Protein AF-A0A397VH74-F1 (afdb_monomer)

Solvent-accessible surface area (backbone atoms only — not comparable to full-atom values): 12768 Å² total; per-residue (Å²): 113,71,67,63,50,54,55,52,50,53,52,56,62,72,59,62,74,75,80,74,81,80,80,88,76,90,85,87,84,78,79,88,76,78,84,54,88,91,53,64,82,37,82,76,47,75,41,68,45,96,85,55,34,33,41,33,35,42,44,41,70,36,89,84,61,81,78,76,77,67,97,55,101,60,85,56,62,64,51,46,34,49,84,53,49,32,35,37,43,34,38,79,89,72,50,73,47,84,36,74,28,76,80,86,67,61,68,71,43,34,36,32,30,27,89,43,91,88,46,68,77,44,59,48,62,43,80,42,57,48,43,91,64,34,36,38,37,31,36,60,49,51,89,40,88,90,42,71,81,49,29,25,40,34,36,33,42,32,37,76,86,52,52,74,48,81,72,42,82,74,45,72,45,75,71,60,97,77,52,59,70,45,76,42,60,33,97,52,43,87,58,20,32,36,38,40,38,52,51,98,87,49,78,45,77,48,75,46,74,119

Organism: NCBI:txid44941

Mean predicted aligned error: 10.23 Å

Nearest PDB structures (foldseek):
  4po7-assembly1_A  TM=2.005E-01  e=7.646E-02  Homo sapiens
  5mri-assembly1_A  TM=1.911E-01  e=7.697E-01  Homo sapiens
  6u5v-assembly1_B  TM=4.204E-01  e=9.007E+00  Candida albicans

pLDDT: mean 80.94, std 14.67, range [40.28, 96.88]

Structure (mmCIF, N/CA/C/O backbone):
data_AF-A0A397VH74-F1
#
_entry.id   AF-A0A397VH74-F1
#
loop_
_atom_site.group_PDB
_atom_site.id
_atom_site.type_symbol
_atom_site.label_atom_id
_atom_site.label_alt_id
_atom_site.label_comp_id
_atom_site.label_asym_id
_atom_site.label_entity_id
_atom_site.label_seq_id
_atom_site.pdbx_PDB_ins_code
_atom_site.Cartn_x
_atom_site.Cartn_y
_atom_site.Cartn_z
_atom_site.occupancy
_atom_site.B_iso_or_equiv
_atom_site.auth_seq_id
_atom_site.auth_comp_id
_atom_site.auth_asym_id
_atom_site.auth_atom_id
_atom_site.pdbx_PDB_model_num
ATOM 1 N N . MET A 1 1 ? -51.380 30.784 -3.643 1.00 61.06 1 MET A N 1
ATOM 2 C CA . MET A 1 1 ? -50.135 31.505 -3.294 1.00 61.06 1 MET A CA 1
ATOM 3 C C . MET A 1 1 ? -49.714 31.294 -1.837 1.00 61.06 1 MET A C 1
ATOM 5 O O . MET A 1 1 ? -48.556 30.983 -1.608 1.00 61.06 1 MET A O 1
ATOM 9 N N . ILE A 1 2 ? -50.630 31.383 -0.861 1.00 63.00 2 ILE A N 1
ATOM 10 C CA . ILE A 1 2 ? -50.319 31.162 0.571 1.00 63.00 2 ILE A CA 1
ATOM 11 C C . ILE A 1 2 ? -49.952 29.698 0.873 1.00 63.00 2 ILE A C 1
ATOM 13 O O . ILE A 1 2 ? -48.960 29.439 1.543 1.00 63.00 2 ILE A O 1
ATOM 17 N N . VAL A 1 3 ? -50.694 28.735 0.313 1.00 64.38 3 VAL A N 1
ATOM 18 C CA . VAL A 1 3 ? -50.444 27.297 0.534 1.00 64.38 3 VAL A CA 1
ATOM 19 C C . VAL A 1 3 ? -49.060 26.887 0.022 1.00 64.38 3 VAL A C 1
ATOM 21 O O . VAL A 1 3 ? -48.302 26.259 0.745 1.00 64.38 3 VAL A O 1
ATOM 24 N N . THR A 1 4 ? -48.680 27.319 -1.183 1.00 64.25 4 THR A N 1
ATOM 25 C CA . THR A 1 4 ? -47.359 27.058 -1.780 1.00 64.25 4 THR A CA 1
ATOM 26 C C . THR A 1 4 ? -46.201 27.651 -0.976 1.00 64.25 4 THR A C 1
ATOM 28 O O . THR A 1 4 ? -45.157 27.016 -0.889 1.00 64.25 4 THR A O 1
ATOM 31 N N . LEU A 1 5 ? -46.379 28.820 -0.344 1.00 65.31 5 LEU A N 1
ATOM 32 C CA . LEU A 1 5 ? -45.354 29.391 0.539 1.00 65.31 5 LEU A CA 1
ATOM 33 C C . LEU A 1 5 ? -45.135 28.525 1.790 1.00 65.31 5 LEU A C 1
ATOM 35 O O . LEU A 1 5 ? -44.002 28.364 2.225 1.00 65.31 5 LEU A O 1
ATOM 39 N N . LEU A 1 6 ? -46.212 27.943 2.327 1.00 69.75 6 LEU A N 1
ATOM 40 C CA . LEU A 1 6 ? -46.198 27.123 3.542 1.00 69.75 6 LEU A CA 1
ATOM 41 C C . LEU A 1 6 ? -45.475 25.779 3.342 1.00 69.75 6 LEU A C 1
ATOM 43 O O . LEU A 1 6 ? -44.777 25.308 4.235 1.00 69.75 6 LEU A O 1
ATOM 47 N N . TRP A 1 7 ? -45.599 25.177 2.155 1.00 65.31 7 TRP A N 1
ATOM 48 C CA . TRP A 1 7 ? -44.862 23.957 1.798 1.00 65.31 7 TRP A CA 1
ATOM 49 C C . TRP A 1 7 ? -43.366 24.218 1.598 1.00 65.31 7 TRP A C 1
ATOM 51 O O . TRP A 1 7 ? -42.542 23.402 2.003 1.00 65.31 7 TRP A O 1
ATOM 61 N N . VAL A 1 8 ? -43.006 25.367 1.015 1.00 69.88 8 VAL A N 1
ATOM 62 C CA . VAL A 1 8 ? -41.602 25.753 0.812 1.00 69.88 8 VAL A CA 1
ATOM 63 C C . VAL A 1 8 ? -40.918 26.048 2.148 1.00 69.88 8 VAL A C 1
ATOM 65 O O . VAL A 1 8 ? -39.792 25.606 2.358 1.00 69.88 8 VAL A O 1
ATOM 68 N N . THR A 1 9 ? -41.591 26.722 3.085 1.00 65.75 9 THR A N 1
ATOM 69 C CA . THR A 1 9 ? -41.025 26.976 4.419 1.00 65.7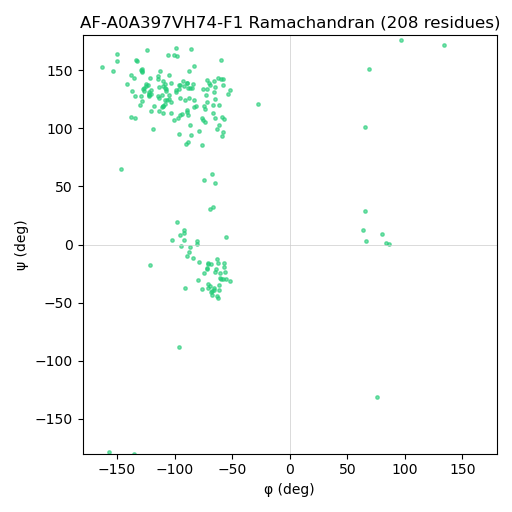5 9 THR A CA 1
ATOM 70 C C . THR A 1 9 ? -40.864 25.696 5.239 1.00 65.75 9 THR A C 1
ATOM 72 O O . THR A 1 9 ? -39.822 25.520 5.863 1.00 65.75 9 THR A O 1
ATOM 75 N N . LEU A 1 10 ? -41.822 24.762 5.190 1.00 64.12 10 LEU A N 1
ATOM 76 C CA . LEU A 1 10 ? -41.697 23.445 5.834 1.00 64.12 10 LEU A CA 1
ATOM 77 C C . LEU A 1 10 ? -40.532 22.619 5.270 1.00 64.12 10 LEU A C 1
ATOM 79 O O . LEU A 1 10 ? -39.808 21.989 6.038 1.00 64.12 10 LEU A O 1
ATOM 83 N N . LEU A 1 11 ? -40.310 22.667 3.951 1.00 65.94 11 LEU A N 1
ATOM 84 C CA . LEU A 1 11 ? -39.173 22.001 3.317 1.00 65.94 11 LEU A CA 1
ATOM 85 C C . LEU A 1 11 ? -37.839 22.590 3.811 1.00 65.94 11 LEU A C 1
ATOM 87 O O . LEU A 1 11 ? -36.936 21.840 4.174 1.00 65.94 11 LEU A O 1
ATOM 91 N N . ILE A 1 12 ? -37.734 23.921 3.896 1.00 64.00 12 ILE A N 1
ATOM 92 C CA . ILE A 1 12 ? -36.525 24.625 4.360 1.00 64.00 12 ILE A CA 1
ATOM 93 C C . ILE A 1 12 ? -36.233 24.335 5.843 1.00 64.00 12 ILE A C 1
ATOM 95 O O . ILE A 1 12 ? -35.078 24.120 6.192 1.00 64.00 12 ILE A O 1
ATOM 99 N N . ILE A 1 13 ? -37.257 24.254 6.702 1.00 61.19 13 ILE A N 1
ATOM 100 C CA . ILE A 1 13 ? -37.091 23.914 8.130 1.00 61.19 13 ILE A CA 1
ATOM 101 C C . ILE A 1 13 ? -36.706 22.432 8.303 1.00 61.19 13 ILE A C 1
ATOM 103 O O . ILE A 1 13 ? -35.907 22.090 9.169 1.00 61.19 13 ILE A O 1
ATOM 107 N N . SER A 1 14 ? -37.200 21.532 7.442 1.00 59.91 14 SER A N 1
ATOM 108 C CA . SER A 1 14 ? -36.765 20.122 7.438 1.00 59.91 14 SER A CA 1
ATOM 109 C C . SER A 1 14 ? -35.338 19.912 6.908 1.00 59.91 14 SER A C 1
ATOM 111 O O . SER A 1 14 ? -34.739 18.865 7.145 1.00 59.91 14 SER A O 1
ATOM 113 N N . LEU A 1 15 ? -34.790 20.918 6.219 1.00 57.44 15 LEU A N 1
ATOM 114 C CA . LEU A 1 15 ? -33.419 20.975 5.713 1.00 57.44 15 LEU A CA 1
ATOM 115 C C . LEU A 1 15 ? -32.449 21.632 6.705 1.00 57.44 15 LEU A C 1
ATOM 117 O O . LEU A 1 15 ? -31.307 21.893 6.327 1.00 57.44 15 LEU A O 1
ATOM 121 N N . GLU A 1 16 ? -32.857 21.890 7.955 1.00 59.12 16 GLU A N 1
ATOM 122 C CA . GLU A 1 16 ? -31.930 22.277 9.019 1.00 59.12 16 GLU A CA 1
ATOM 123 C C . GLU A 1 16 ? -30.881 21.173 9.203 1.00 59.12 16 GLU A C 1
ATOM 125 O O . GLU A 1 16 ? -31.067 20.185 9.918 1.00 59.12 16 GLU A O 1
ATOM 130 N N . VAL A 1 17 ? -29.761 21.348 8.500 1.00 61.28 17 VAL A N 1
ATOM 131 C CA . VAL A 1 17 ? -28.543 20.563 8.629 1.00 61.28 17 VAL A CA 1
ATOM 132 C C . VAL A 1 17 ? -28.112 20.701 10.079 1.00 61.28 17 VAL A C 1
ATOM 134 O O . VAL A 1 17 ? -27.508 21.700 10.470 1.00 61.28 17 VAL A O 1
ATOM 137 N N . ARG A 1 18 ? -28.472 19.712 10.902 1.00 57.53 18 ARG A N 1
ATOM 138 C CA . ARG A 1 18 ? -27.977 19.613 12.270 1.00 57.53 18 ARG A CA 1
ATOM 139 C C . ARG A 1 18 ? -26.464 19.582 12.167 1.00 57.53 18 ARG A C 1
ATOM 141 O O . ARG A 1 18 ? -25.896 18.602 11.693 1.00 57.53 18 ARG A O 1
ATOM 148 N N . GLN A 1 19 ? -25.823 20.672 12.573 1.00 52.31 19 GLN A N 1
ATOM 149 C CA . GLN A 1 19 ? -24.380 20.710 12.708 1.00 52.31 19 GLN A CA 1
ATOM 150 C C . GLN A 1 19 ? -24.023 19.698 13.795 1.00 52.31 19 GLN A C 1
ATOM 152 O O . GLN A 1 19 ? -24.195 19.949 14.987 1.00 52.31 19 GLN A O 1
ATOM 157 N N . THR A 1 20 ? -23.603 18.507 13.383 1.00 61.50 20 THR A N 1
ATOM 158 C CA . THR A 1 20 ? -23.006 17.533 14.285 1.00 61.50 20 THR A CA 1
ATOM 159 C C . THR A 1 20 ? -21.703 18.135 14.777 1.00 61.50 20 THR A C 1
ATOM 161 O O . THR A 1 20 ? -20.749 18.279 14.013 1.00 61.50 20 THR A O 1
ATOM 164 N N . VAL A 1 21 ? -21.680 18.527 16.050 1.00 62.62 21 VAL A N 1
ATOM 165 C CA . VAL A 1 21 ? -20.446 18.892 16.741 1.00 62.62 21 VAL A CA 1
ATOM 166 C C . VAL A 1 21 ? -19.537 17.669 16.687 1.00 62.62 21 VAL A C 1
ATOM 168 O O . VAL A 1 21 ? -19.828 16.637 17.290 1.00 62.62 21 VAL A O 1
ATOM 171 N N . SER A 1 22 ? -18.471 17.761 15.896 1.00 65.62 22 SER A N 1
ATOM 172 C CA . SER A 1 22 ? -17.454 16.719 15.832 1.00 65.62 22 SER A CA 1
ATOM 173 C C . SER A 1 22 ? -16.635 16.788 17.115 1.00 65.62 22 SER A C 1
ATOM 175 O O . SER A 1 22 ? -15.818 17.693 17.281 1.00 65.62 22 SER A O 1
ATOM 177 N N . ASN A 1 23 ? -16.843 15.840 18.026 1.00 70.81 23 ASN A N 1
ATOM 178 C CA . ASN A 1 23 ? -15.956 15.676 19.170 1.00 70.81 23 ASN A CA 1
ATOM 179 C C . ASN A 1 23 ? -14.657 15.026 18.690 1.00 70.81 23 ASN A C 1
ATOM 181 O O . ASN A 1 23 ? -14.667 13.915 18.166 1.00 70.81 23 ASN A O 1
ATOM 185 N N . ILE A 1 24 ? -13.538 15.726 18.866 1.00 77.31 24 ILE A N 1
ATOM 186 C CA . ILE A 1 24 ? -12.212 15.157 18.629 1.00 77.31 24 ILE A CA 1
ATOM 187 C C . ILE A 1 24 ? -11.921 14.196 19.783 1.00 77.31 24 ILE A C 1
ATOM 189 O O . ILE A 1 24 ? -11.840 14.614 20.937 1.00 77.31 24 ILE A O 1
ATOM 193 N N . SER A 1 25 ? -11.771 12.910 19.477 1.00 80.06 25 SER A N 1
ATOM 194 C CA . SER A 1 25 ? -11.322 11.895 20.430 1.00 80.06 25 SER A CA 1
ATOM 195 C C . SER A 1 25 ? -9.902 11.457 20.103 1.00 80.06 25 SER A C 1
ATOM 197 O O . SER A 1 25 ? -9.582 11.208 18.941 1.00 80.06 25 SER A O 1
ATOM 199 N N . ASN A 1 26 ? -9.071 11.296 21.130 1.00 84.69 26 ASN A N 1
ATOM 200 C CA . ASN A 1 26 ? -7.751 10.697 20.969 1.00 84.69 26 ASN A CA 1
ATOM 201 C C . ASN A 1 26 ? -7.868 9.171 21.013 1.00 84.69 26 ASN A C 1
ATOM 203 O O . ASN A 1 26 ? -8.578 8.623 21.857 1.00 84.69 26 ASN A O 1
ATOM 207 N N . PHE A 1 27 ? -7.142 8.497 20.126 1.00 85.94 27 PHE A N 1
ATOM 208 C CA . PHE A 1 27 ? -7.041 7.044 20.077 1.00 85.94 27 PHE A CA 1
ATOM 209 C C . PHE A 1 27 ? -5.578 6.628 20.253 1.00 85.94 27 PHE A C 1
ATOM 211 O O . PHE A 1 27 ? -4.697 7.182 19.596 1.00 85.94 27 PHE A O 1
ATOM 218 N N . THR A 1 28 ? -5.333 5.646 21.121 1.00 90.50 28 THR A N 1
ATOM 219 C CA . THR A 1 28 ? -3.996 5.097 21.379 1.00 90.50 28 THR A CA 1
ATOM 220 C C . THR A 1 28 ? -4.040 3.587 21.225 1.00 90.50 28 THR A C 1
ATOM 222 O O . THR A 1 28 ? -4.921 2.930 21.777 1.00 90.50 28 THR A O 1
ATOM 225 N N . TYR A 1 29 ? -3.059 3.035 20.516 1.00 90.88 29 TYR A N 1
ATOM 226 C CA . TYR A 1 29 ? -2.903 1.601 20.315 1.00 90.88 29 TYR A CA 1
ATOM 227 C C . TYR A 1 29 ? -1.447 1.189 20.516 1.00 90.88 29 TYR A C 1
ATOM 229 O O . TYR A 1 29 ? -0.533 1.928 20.151 1.00 90.88 29 TYR A O 1
ATOM 237 N N . VAL A 1 30 ? -1.246 0.011 21.104 1.00 91.19 30 VAL A N 1
ATOM 238 C CA . VAL A 1 30 ? 0.072 -0.602 21.280 1.00 91.19 30 VAL A CA 1
ATOM 239 C C . VAL A 1 30 ? 0.143 -1.812 20.360 1.00 91.19 30 VAL A C 1
ATOM 241 O O . VAL A 1 30 ? -0.655 -2.737 20.503 1.00 91.19 30 VAL A O 1
ATOM 244 N N . GLU A 1 31 ? 1.098 -1.783 19.433 1.00 90.25 31 GLU A N 1
ATOM 245 C CA . GLU A 1 31 ? 1.415 -2.891 18.527 1.00 90.25 31 GLU A CA 1
ATOM 246 C C . GLU A 1 31 ? 1.637 -4.198 19.301 1.00 90.25 31 GLU A C 1
ATOM 248 O O . GLU A 1 31 ? 2.374 -4.236 20.292 1.00 90.25 31 GLU A O 1
ATOM 253 N N . LYS A 1 32 ? 1.011 -5.282 18.839 1.00 88.69 32 LYS A N 1
ATOM 254 C CA . LYS A 1 32 ? 1.155 -6.623 19.420 1.00 88.69 32 LYS A CA 1
ATOM 255 C C . LYS A 1 32 ? 2.481 -7.249 19.013 1.00 88.69 32 LYS A C 1
ATOM 257 O O . LYS A 1 32 ? 3.106 -7.941 19.819 1.00 88.69 32 LYS A O 1
ATOM 262 N N . VAL A 1 33 ? 2.902 -7.023 17.769 1.00 83.75 33 VAL A N 1
ATOM 263 C CA . VAL A 1 33 ? 4.124 -7.597 17.200 1.00 83.75 33 VAL A CA 1
ATOM 264 C C . VAL A 1 33 ? 5.285 -6.612 17.318 1.00 83.75 33 VAL A C 1
ATOM 266 O O . VAL A 1 33 ? 5.167 -5.433 16.996 1.00 83.75 33 VAL A O 1
ATOM 269 N N . LYS A 1 34 ? 6.443 -7.113 17.763 1.00 81.50 34 LYS A N 1
ATOM 270 C CA . LYS A 1 34 ? 7.709 -6.369 17.748 1.00 81.50 34 LYS A CA 1
ATOM 271 C C . LYS A 1 34 ? 8.535 -6.782 16.536 1.00 81.50 34 LYS A C 1
ATOM 273 O O . LYS A 1 34 ? 8.741 -7.970 16.310 1.00 81.50 34 LYS A O 1
ATOM 278 N N . TYR A 1 35 ? 9.069 -5.798 15.820 1.00 81.06 35 TYR A N 1
ATOM 279 C CA . TYR A 1 35 ? 9.798 -5.987 14.559 1.00 81.06 35 TYR A CA 1
ATOM 280 C C . TYR A 1 35 ? 11.324 -6.002 14.711 1.00 81.06 35 TYR A C 1
ATOM 282 O O . TYR A 1 35 ? 12.051 -5.817 13.737 1.00 81.06 35 TYR A O 1
ATOM 290 N N . GLY A 1 36 ? 11.802 -6.240 15.934 1.00 78.25 36 GLY A N 1
ATOM 291 C CA . GLY A 1 36 ? 13.209 -6.233 16.325 1.00 78.25 36 GLY A CA 1
ATOM 292 C C . GLY A 1 36 ? 13.427 -5.449 17.618 1.00 78.25 36 GLY A C 1
ATOM 293 O O . GLY A 1 36 ? 12.517 -4.793 18.131 1.00 78.25 36 GLY A O 1
ATOM 294 N N . GLU A 1 37 ? 14.638 -5.520 18.162 1.00 75.56 37 GLU A N 1
ATOM 295 C CA . GLU A 1 37 ? 15.030 -4.666 19.284 1.00 75.56 37 GLU A CA 1
ATOM 296 C C . GLU A 1 37 ? 15.241 -3.231 18.782 1.00 75.56 37 GLU A C 1
ATOM 298 O O . GLU A 1 37 ? 15.956 -3.007 17.809 1.00 75.56 37 GLU A O 1
ATOM 303 N N . ASN A 1 38 ? 14.608 -2.254 19.438 1.00 78.75 38 ASN A N 1
ATOM 304 C CA . ASN A 1 38 ? 14.704 -0.816 19.132 1.00 78.75 38 ASN A CA 1
ATOM 305 C C . ASN A 1 38 ? 14.175 -0.362 17.755 1.00 78.75 38 ASN A C 1
ATOM 307 O O . ASN A 1 38 ? 14.394 0.788 17.378 1.00 78.75 38 ASN A O 1
ATOM 311 N N . ILE A 1 39 ? 13.443 -1.207 17.025 1.00 83.06 39 ILE A N 1
ATOM 312 C CA . ILE A 1 39 ? 12.752 -0.800 15.793 1.00 83.06 39 ILE A CA 1
ATOM 313 C C . ILE A 1 39 ? 11.363 -0.281 16.165 1.00 83.06 39 ILE A C 1
ATOM 315 O O . ILE A 1 39 ? 10.506 -1.039 16.622 1.00 83.06 39 ILE A O 1
ATOM 319 N N . LEU A 1 40 ? 11.156 1.027 15.999 1.00 85.38 40 LEU A N 1
ATOM 320 C CA . LEU A 1 40 ? 9.884 1.681 16.295 1.00 85.38 40 LEU A CA 1
ATOM 321 C C . LEU A 1 40 ? 8.961 1.674 15.066 1.00 85.38 40 LEU A C 1
ATOM 323 O O . LEU A 1 40 ? 9.429 1.936 13.955 1.00 85.38 40 LEU A O 1
ATOM 327 N N . PRO A 1 41 ? 7.655 1.419 15.252 1.00 90.56 41 PRO A N 1
ATOM 328 C CA . PRO A 1 41 ? 6.672 1.547 14.186 1.00 90.56 41 PRO A CA 1
ATOM 329 C C . PRO A 1 41 ? 6.476 3.021 13.817 1.00 90.56 41 PRO A C 1
ATOM 331 O O . PRO A 1 41 ? 6.344 3.883 14.691 1.00 90.56 41 PRO A O 1
ATOM 334 N N . HIS A 1 42 ? 6.398 3.314 12.521 1.00 91.38 42 HIS A N 1
ATOM 335 C CA . HIS A 1 42 ? 6.044 4.640 12.020 1.00 91.38 42 HIS A CA 1
ATOM 336 C C . HIS A 1 42 ? 4.813 4.567 11.117 1.00 91.38 42 HIS A C 1
ATOM 338 O O . HIS A 1 42 ? 4.776 3.784 10.171 1.00 91.38 42 HIS A O 1
ATOM 344 N N . VAL A 1 43 ? 3.804 5.400 11.378 1.00 93.69 43 VAL A N 1
ATOM 345 C CA . VAL A 1 43 ? 2.647 5.530 10.482 1.00 93.69 43 VAL A CA 1
ATOM 346 C C . VAL A 1 43 ? 3.074 6.344 9.268 1.00 93.69 43 VAL A C 1
ATOM 348 O O . VAL A 1 43 ? 3.272 7.549 9.365 1.00 93.69 43 VAL A O 1
ATOM 351 N N . TRP A 1 44 ? 3.222 5.680 8.125 1.00 93.50 44 TRP A N 1
ATOM 352 C CA . TRP A 1 44 ? 3.725 6.304 6.902 1.00 93.50 44 TRP A CA 1
ATOM 353 C C . TRP A 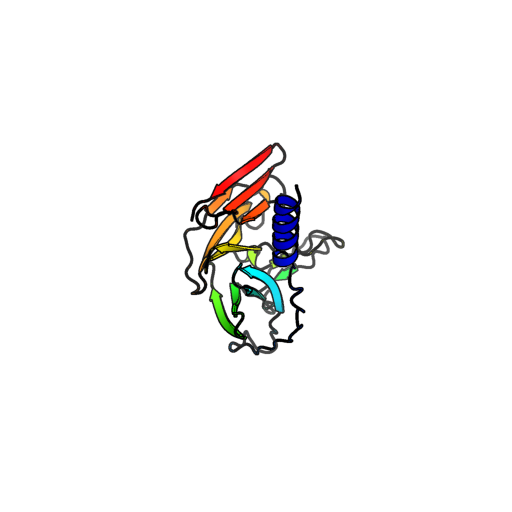1 44 ? 2.617 6.875 6.016 1.00 93.50 44 TRP A C 1
ATOM 355 O O . TRP A 1 44 ? 2.785 7.909 5.376 1.00 93.50 44 TRP A O 1
ATOM 365 N N . ASN A 1 45 ? 1.477 6.187 5.947 1.00 92.56 45 ASN A N 1
ATOM 366 C CA . ASN A 1 45 ? 0.340 6.603 5.131 1.00 92.56 45 ASN A CA 1
ATOM 367 C C . ASN A 1 45 ? -0.975 6.125 5.760 1.00 92.56 45 ASN A C 1
ATOM 369 O O . ASN A 1 45 ? -0.986 5.152 6.515 1.00 92.56 45 ASN A O 1
ATOM 373 N N . SER A 1 46 ? -2.082 6.773 5.413 1.00 95.12 46 SER A N 1
ATOM 374 C CA . SER A 1 46 ? -3.430 6.380 5.800 1.00 95.12 46 SER A CA 1
ATOM 375 C C . SER A 1 46 ? -4.406 6.516 4.633 1.00 95.12 46 SER A C 1
ATOM 377 O O . SER A 1 46 ? -4.298 7.405 3.790 1.00 95.12 46 SER A O 1
ATOM 379 N N . ILE A 1 47 ? -5.382 5.615 4.588 1.00 95.00 47 ILE A N 1
ATOM 380 C CA . ILE A 1 47 ? -6.549 5.696 3.706 1.00 95.00 47 ILE A CA 1
ATOM 381 C C . ILE A 1 47 ? -7.813 5.509 4.542 1.00 95.00 47 ILE A C 1
ATOM 383 O O . ILE A 1 47 ? -7.792 4.817 5.559 1.00 95.00 47 ILE A O 1
ATOM 387 N N . VAL A 1 48 ? -8.913 6.124 4.114 1.00 93.62 48 VAL A N 1
ATOM 388 C CA . VAL A 1 48 ? -10.193 6.097 4.833 1.00 93.62 48 VAL A CA 1
ATOM 389 C C . VAL A 1 48 ? -11.277 5.549 3.912 1.00 93.62 48 VAL A C 1
ATOM 391 O O . VAL A 1 48 ? -11.310 5.877 2.724 1.00 93.62 48 VAL A O 1
ATOM 394 N N . TYR A 1 49 ? -12.129 4.685 4.456 1.00 92.38 49 TYR A N 1
ATOM 395 C CA . TYR A 1 49 ? -13.289 4.100 3.790 1.00 92.38 49 TYR A CA 1
ATOM 396 C C . TYR A 1 49 ? -14.571 4.853 4.162 1.00 92.38 49 TYR A C 1
ATOM 398 O O . TYR A 1 49 ? -14.622 5.575 5.155 1.00 92.38 49 TYR A O 1
ATOM 406 N N . ASP A 1 50 ? -15.623 4.663 3.363 1.00 89.44 50 ASP A N 1
ATOM 407 C CA . ASP A 1 50 ? -16.898 5.381 3.514 1.00 89.44 50 ASP A CA 1
ATOM 408 C C . ASP A 1 50 ? -17.629 5.049 4.829 1.00 89.44 50 ASP A C 1
ATOM 410 O O . ASP A 1 50 ? -18.414 5.855 5.320 1.00 89.44 50 ASP A O 1
ATOM 414 N N . ASP A 1 51 ? -17.356 3.883 5.419 1.00 91.31 51 ASP A N 1
ATOM 415 C CA . ASP A 1 51 ? -17.872 3.464 6.729 1.00 91.31 51 ASP A CA 1
ATOM 416 C C . ASP A 1 51 ? -17.089 4.068 7.911 1.00 91.31 51 ASP A C 1
ATOM 418 O O . ASP A 1 51 ? -17.407 3.799 9.068 1.00 91.31 51 ASP A O 1
ATOM 422 N N . GLY A 1 52 ? -16.064 4.881 7.634 1.00 91.50 52 GLY A N 1
ATOM 423 C CA . GLY A 1 52 ? -15.172 5.465 8.630 1.00 91.50 52 GLY A CA 1
ATOM 424 C C . GLY A 1 52 ? -14.024 4.549 9.055 1.00 91.50 52 GLY A C 1
ATOM 425 O O . GLY A 1 52 ? -13.226 4.955 9.899 1.00 91.50 52 GLY A O 1
ATOM 426 N N . THR A 1 53 ? -13.902 3.344 8.486 1.00 94.75 53 THR A N 1
ATOM 427 C CA . THR A 1 53 ? -12.747 2.475 8.731 1.00 94.75 53 THR A CA 1
ATOM 428 C C . THR A 1 53 ? -11.488 3.122 8.153 1.00 94.75 53 THR A C 1
ATOM 430 O O . THR A 1 53 ? -11.458 3.561 7.000 1.00 94.75 53 THR A O 1
ATOM 433 N N . ILE A 1 54 ? -10.424 3.180 8.951 1.00 95.25 54 ILE A N 1
ATOM 434 C CA . ILE A 1 54 ? -9.127 3.737 8.561 1.00 95.25 54 ILE A CA 1
ATOM 435 C C . ILE A 1 54 ? -8.145 2.586 8.386 1.00 95.25 54 ILE A C 1
ATOM 437 O O . ILE A 1 54 ? -8.017 1.739 9.263 1.00 95.25 54 ILE A O 1
ATOM 441 N N . VAL A 1 55 ? -7.406 2.573 7.281 1.00 96.44 55 VAL A N 1
ATOM 442 C CA . VAL A 1 55 ? -6.274 1.661 7.103 1.00 96.44 55 VAL A CA 1
ATOM 443 C C . VAL A 1 55 ? -4.988 2.468 7.125 1.00 96.44 55 VAL A C 1
ATOM 445 O O . VAL A 1 55 ? -4.769 3.334 6.277 1.00 96.44 55 VAL A O 1
ATOM 448 N N . LEU A 1 56 ? -4.137 2.180 8.103 1.00 96.88 56 LEU A N 1
ATOM 449 C CA . LEU A 1 56 ? -2.804 2.755 8.225 1.00 96.88 56 LEU A CA 1
ATOM 450 C C . LEU A 1 56 ? -1.784 1.813 7.595 1.00 96.88 56 LEU A C 1
ATOM 452 O O . LEU A 1 56 ? -1.826 0.610 7.840 1.00 96.88 56 LEU A O 1
ATOM 456 N N . ARG A 1 57 ? -0.832 2.364 6.842 1.00 96.31 57 ARG A N 1
ATOM 457 C CA . ARG A 1 57 ? 0.429 1.690 6.532 1.00 96.31 57 ARG A CA 1
ATOM 458 C C . ARG A 1 57 ? 1.427 2.044 7.622 1.00 96.31 57 ARG A C 1
ATOM 460 O O . ARG A 1 57 ? 1.851 3.197 7.717 1.00 96.31 57 ARG A O 1
ATOM 467 N N . VAL A 1 58 ? 1.818 1.047 8.397 1.00 95.19 58 VAL A N 1
ATOM 468 C CA . VAL A 1 58 ? 2.923 1.147 9.346 1.00 95.19 58 VAL A CA 1
ATOM 469 C C . VAL A 1 58 ? 4.194 0.669 8.649 1.00 95.19 58 VAL A C 1
ATOM 471 O O . VAL A 1 58 ? 4.165 -0.244 7.824 1.00 95.19 58 VAL A O 1
ATOM 474 N N . VAL A 1 59 ? 5.313 1.332 8.908 1.00 93.31 59 VAL A N 1
ATOM 475 C CA . VAL A 1 59 ? 6.613 0.977 8.341 1.00 93.31 59 VAL A CA 1
ATOM 476 C C . VAL A 1 59 ? 7.649 0.843 9.442 1.00 93.31 59 VAL A C 1
ATOM 478 O O . VAL A 1 59 ? 7.567 1.500 10.480 1.00 93.31 59 VAL A O 1
ATOM 481 N N . HIS A 1 60 ? 8.628 -0.011 9.174 1.00 91.44 60 HIS A N 1
ATOM 482 C CA . HIS A 1 60 ? 9.741 -0.315 10.057 1.00 91.44 60 HIS A CA 1
ATOM 483 C C . HIS A 1 60 ? 11.024 -0.150 9.251 1.00 91.44 60 HIS A C 1
ATOM 485 O O . HIS A 1 60 ? 11.160 -0.761 8.188 1.00 91.44 60 HIS A O 1
ATOM 491 N N . GLU A 1 61 ? 11.937 0.694 9.723 1.00 87.50 61 GLU A N 1
ATOM 492 C CA . GLU A 1 61 ? 13.227 0.902 9.066 1.00 87.50 61 GLU A CA 1
ATOM 493 C C . GLU A 1 61 ? 14.067 -0.382 9.115 1.00 87.50 61 GLU A C 1
ATOM 495 O O . GLU A 1 61 ? 14.140 -1.059 10.144 1.00 87.50 61 GLU A O 1
ATOM 500 N N . ASP A 1 62 ? 14.697 -0.733 7.995 1.00 82.31 62 ASP A N 1
ATOM 501 C CA . ASP A 1 62 ? 15.605 -1.874 7.924 1.00 82.31 62 ASP A CA 1
ATOM 502 C C . ASP A 1 62 ? 17.029 -1.436 8.291 1.00 82.31 62 ASP A C 1
ATOM 504 O O . ASP A 1 62 ? 17.852 -1.104 7.433 1.00 82.31 62 ASP A O 1
ATOM 508 N N . LEU A 1 63 ? 17.322 -1.483 9.594 1.00 72.31 63 LEU A N 1
ATOM 509 C CA . LEU A 1 63 ? 18.623 -1.135 10.177 1.00 72.31 63 LEU A CA 1
ATOM 510 C C . LEU A 1 63 ? 19.783 -2.034 9.700 1.00 72.31 63 LEU A C 1
ATOM 512 O O . LEU A 1 63 ? 20.947 -1.683 9.887 1.00 72.31 63 LEU A O 1
ATOM 516 N N . GLY A 1 64 ? 19.494 -3.194 9.097 1.00 63.09 64 GLY A N 1
ATOM 517 C CA . GLY A 1 64 ? 20.505 -4.116 8.569 1.00 63.09 64 GLY A CA 1
ATOM 518 C C . GLY A 1 64 ? 20.894 -3.836 7.116 1.00 63.09 64 GLY A C 1
ATOM 519 O O . GLY A 1 64 ? 21.858 -4.413 6.601 1.00 63.09 64 GLY A O 1
ATOM 520 N N . SER A 1 65 ? 20.163 -2.959 6.428 1.00 53.12 65 SER A N 1
ATOM 521 C CA . SER A 1 65 ? 20.292 -2.794 4.988 1.00 53.12 65 SER A CA 1
ATOM 522 C C . SER A 1 65 ? 21.226 -1.644 4.597 1.00 53.12 65 SER A C 1
ATOM 524 O O . SER A 1 65 ? 20.830 -0.510 4.364 1.00 53.12 65 SER A O 1
ATOM 526 N N . ASN A 1 66 ? 22.494 -1.978 4.338 1.00 48.72 66 ASN A N 1
ATOM 527 C CA . ASN A 1 66 ? 23.370 -1.193 3.450 1.00 48.72 66 ASN A CA 1
ATOM 528 C C . ASN A 1 66 ? 22.878 -1.235 1.975 1.00 48.72 66 ASN A C 1
ATOM 530 O O . ASN A 1 66 ? 23.693 -1.280 1.054 1.00 48.72 66 ASN A O 1
ATOM 534 N N . LYS A 1 67 ? 21.565 -1.327 1.711 1.00 51.22 67 LYS A N 1
ATOM 535 C CA . LYS A 1 67 ? 21.055 -1.841 0.428 1.00 51.22 67 LYS A CA 1
ATOM 536 C C . LYS A 1 67 ? 21.096 -0.864 -0.737 1.00 51.22 67 LYS A C 1
ATOM 538 O O . LYS A 1 67 ? 21.030 -1.334 -1.862 1.00 51.22 67 LYS A O 1
ATOM 543 N N . LEU A 1 68 ? 21.284 0.435 -0.524 1.00 51.00 68 LEU A N 1
ATOM 544 C CA . LEU A 1 68 ? 21.476 1.392 -1.619 1.00 51.00 68 LEU A CA 1
ATOM 545 C C . LEU A 1 68 ? 22.431 2.517 -1.195 1.00 51.00 68 LEU A C 1
ATOM 547 O O . LEU A 1 68 ? 22.053 3.682 -1.125 1.00 51.00 68 LEU A O 1
ATOM 551 N N . LYS A 1 69 ? 23.701 2.190 -0.928 1.00 42.81 69 LYS A N 1
ATOM 552 C CA . LYS A 1 69 ? 24.766 3.188 -1.111 1.00 42.81 69 LYS A CA 1
ATOM 553 C C . LYS A 1 69 ? 25.024 3.279 -2.613 1.00 42.81 69 LYS A C 1
ATOM 555 O O . LYS A 1 69 ? 25.860 2.553 -3.141 1.00 42.81 69 LYS A O 1
ATOM 560 N N . SER A 1 70 ? 24.254 4.099 -3.326 1.00 42.59 70 SER A N 1
ATOM 561 C CA . SER A 1 70 ? 24.611 4.444 -4.701 1.00 42.59 70 SER A CA 1
ATOM 562 C C . SER A 1 70 ? 25.958 5.162 -4.664 1.00 42.59 70 SER A C 1
ATOM 564 O O . SER A 1 70 ? 26.085 6.204 -4.024 1.00 42.59 70 SER A O 1
ATOM 566 N N . ASN A 1 71 ? 26.960 4.608 -5.346 1.00 40.28 71 ASN A N 1
ATOM 567 C CA . ASN A 1 71 ? 28.287 5.203 -5.543 1.00 40.28 71 ASN A CA 1
ATOM 568 C C . ASN A 1 71 ? 28.254 6.434 -6.473 1.00 40.28 71 ASN A C 1
ATOM 570 O O . ASN A 1 71 ? 29.217 6.700 -7.186 1.00 40.28 71 ASN A O 1
ATOM 574 N N . GLU A 1 72 ? 27.156 7.184 -6.491 1.00 43.00 72 GLU A N 1
ATOM 575 C CA . GLU A 1 72 ? 26.997 8.354 -7.340 1.00 43.00 72 GLU A CA 1
ATOM 576 C C . GLU A 1 72 ? 26.634 9.575 -6.510 1.00 43.00 72 GLU A C 1
ATOM 578 O O . GLU A 1 72 ? 25.848 9.532 -5.565 1.00 43.00 72 GLU A O 1
ATOM 583 N N . THR A 1 73 ? 27.285 10.659 -6.898 1.00 40.28 73 THR A N 1
ATOM 584 C CA . THR A 1 73 ? 27.391 11.992 -6.319 1.00 40.28 73 THR A CA 1
ATOM 585 C C . THR A 1 73 ? 26.059 12.750 -6.312 1.00 40.28 73 THR A C 1
ATOM 587 O O . THR A 1 73 ? 25.968 13.866 -6.814 1.00 40.28 73 THR A O 1
ATOM 590 N N . ILE A 1 74 ? 25.002 12.157 -5.763 1.00 44.41 74 ILE A N 1
ATOM 591 C CA . ILE A 1 74 ? 23.720 12.816 -5.518 1.00 44.41 74 ILE A CA 1
ATOM 592 C C . ILE A 1 74 ? 23.353 12.536 -4.065 1.00 44.41 74 ILE A C 1
ATOM 594 O O . ILE A 1 74 ? 23.388 11.397 -3.605 1.00 44.41 74 ILE A O 1
ATOM 598 N N . SER A 1 75 ? 23.048 13.591 -3.316 1.00 48.44 75 SER A N 1
ATOM 599 C CA . SER A 1 75 ? 22.637 13.565 -1.911 1.00 48.44 75 SER A CA 1
ATOM 600 C C . SER A 1 75 ? 21.255 12.912 -1.731 1.00 48.44 75 SER A C 1
ATOM 602 O O . SER A 1 75 ? 20.304 13.560 -1.293 1.00 48.44 75 SER A O 1
ATOM 604 N N . ASN A 1 76 ? 21.117 11.644 -2.110 1.00 57.31 76 ASN A N 1
ATOM 605 C CA . ASN A 1 76 ? 19.864 10.905 -2.073 1.00 57.31 76 ASN A CA 1
ATOM 606 C C . ASN A 1 76 ? 19.682 10.308 -0.681 1.00 57.31 76 ASN A C 1
ATOM 608 O O . ASN A 1 76 ? 20.172 9.218 -0.386 1.00 57.31 76 ASN A O 1
ATOM 612 N N . THR A 1 77 ? 18.971 11.022 0.195 1.00 72.50 77 THR A N 1
ATOM 613 C CA . THR A 1 77 ? 18.453 10.425 1.430 1.00 72.50 77 THR A CA 1
ATOM 614 C C . THR A 1 77 ? 17.490 9.309 1.035 1.00 72.50 77 THR A C 1
ATOM 616 O O . THR A 1 77 ? 16.373 9.577 0.589 1.00 72.50 77 THR A O 1
ATOM 619 N N . THR A 1 78 ? 17.956 8.068 1.150 1.00 79.00 78 THR A N 1
ATOM 620 C CA . THR A 1 78 ? 17.170 6.860 0.900 1.00 79.00 78 THR A CA 1
ATOM 621 C C . THR A 1 78 ? 17.000 6.128 2.219 1.00 79.00 78 THR A C 1
ATOM 623 O O . THR A 1 78 ? 17.985 5.851 2.897 1.00 79.00 78 THR A O 1
ATOM 626 N N . ILE A 1 79 ? 15.754 5.837 2.575 1.00 85.06 79 ILE A N 1
ATOM 627 C CA . ILE A 1 79 ? 15.376 5.074 3.762 1.00 85.06 79 ILE A CA 1
ATOM 628 C C . ILE A 1 79 ? 14.771 3.771 3.258 1.00 85.06 79 ILE A C 1
ATOM 630 O O . ILE A 1 79 ? 13.735 3.787 2.593 1.00 85.06 79 ILE A O 1
ATOM 634 N N . CYS A 1 80 ? 15.427 2.651 3.541 1.00 88.19 80 CYS A N 1
ATOM 635 C CA . CYS A 1 80 ? 14.896 1.337 3.207 1.00 88.19 80 CYS A CA 1
ATOM 636 C C . CYS A 1 80 ? 14.178 0.738 4.414 1.00 88.19 80 CYS A C 1
ATOM 638 O O . CYS A 1 80 ? 14.617 0.847 5.558 1.00 88.19 80 CYS A O 1
ATOM 640 N N . LEU A 1 81 ? 13.032 0.137 4.134 1.00 90.81 81 LEU A N 1
ATOM 641 C CA . LEU A 1 81 ? 12.128 -0.457 5.099 1.00 90.81 81 LEU A CA 1
ATOM 642 C C . LEU A 1 81 ? 12.232 -1.979 5.033 1.00 90.81 81 LEU A C 1
ATOM 644 O O . LEU A 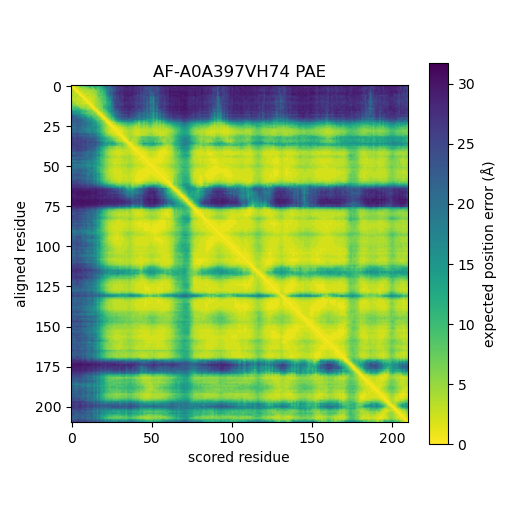1 81 ? 12.685 -2.544 4.037 1.00 90.81 81 LEU A O 1
ATOM 648 N N . GLN A 1 82 ? 11.738 -2.651 6.067 1.00 90.62 82 GLN A N 1
ATOM 649 C CA . GLN A 1 82 ? 11.530 -4.094 6.015 1.00 90.62 82 GLN A CA 1
ATOM 650 C C . GLN A 1 82 ? 10.590 -4.465 4.852 1.00 90.62 82 GLN A C 1
ATOM 652 O O . GLN A 1 82 ? 9.608 -3.767 4.583 1.00 90.62 82 GLN A O 1
ATOM 657 N N . ASN A 1 83 ? 10.870 -5.590 4.183 1.00 89.88 83 ASN A N 1
ATOM 658 C CA . ASN A 1 83 ? 10.124 -6.084 3.016 1.00 89.88 83 ASN A CA 1
ATOM 659 C C . ASN A 1 83 ? 8.756 -6.694 3.397 1.00 89.88 83 ASN A C 1
ATOM 661 O O . ASN A 1 83 ? 8.473 -7.850 3.098 1.00 89.88 83 ASN A O 1
ATOM 665 N N . SER A 1 84 ? 7.911 -5.938 4.090 1.00 89.75 84 SER A N 1
ATOM 666 C CA . SER A 1 84 ? 6.558 -6.340 4.478 1.00 89.75 84 SER A CA 1
ATOM 667 C C . SER A 1 84 ? 5.615 -5.148 4.364 1.00 89.75 84 SER A C 1
ATOM 669 O O . SER A 1 84 ? 5.969 -4.022 4.721 1.00 89.75 84 SER A O 1
ATOM 671 N N . LEU A 1 85 ? 4.408 -5.371 3.840 1.00 94.25 85 LEU A N 1
ATOM 672 C CA . LEU A 1 85 ? 3.335 -4.388 3.915 1.00 94.25 85 LEU A CA 1
ATOM 673 C C . LEU A 1 85 ? 2.591 -4.582 5.238 1.00 94.25 85 LEU A C 1
ATOM 675 O O . LEU A 1 85 ? 1.779 -5.494 5.364 1.00 94.25 85 LEU A O 1
ATOM 679 N N . SER A 1 86 ? 2.862 -3.708 6.203 1.00 95.19 86 SER A N 1
ATOM 680 C CA . SER A 1 86 ? 2.233 -3.737 7.522 1.00 95.19 86 SER A CA 1
ATOM 681 C C . SER A 1 86 ? 1.027 -2.796 7.555 1.00 95.19 86 SER A C 1
ATOM 683 O O . SER A 1 86 ? 1.169 -1.576 7.430 1.00 95.19 86 SER A O 1
ATOM 685 N N . LEU A 1 87 ? -0.176 -3.362 7.654 1.00 96.06 87 LEU A N 1
ATOM 686 C CA . LEU A 1 87 ? -1.446 -2.640 7.663 1.00 96.06 87 LEU A CA 1
ATOM 687 C C . LEU A 1 87 ? -2.097 -2.695 9.043 1.00 96.06 87 LEU A C 1
ATOM 689 O O . LEU A 1 87 ? -2.097 -3.735 9.704 1.00 96.06 87 LEU A O 1
ATOM 693 N N . ARG A 1 88 ? -2.697 -1.585 9.469 1.00 96.12 88 ARG A N 1
ATOM 694 C CA . ARG A 1 88 ? -3.544 -1.517 10.665 1.00 96.12 88 ARG A CA 1
ATOM 695 C C . ARG A 1 88 ? -4.925 -1.054 10.253 1.00 96.12 88 ARG A C 1
ATOM 697 O O . ARG A 1 88 ? -5.070 0.063 9.765 1.00 96.12 88 ARG A O 1
ATOM 704 N N . ILE A 1 89 ? -5.914 -1.922 10.419 1.00 96.25 89 ILE A N 1
ATOM 705 C CA . ILE A 1 89 ? -7.312 -1.647 10.087 1.00 96.25 89 ILE A CA 1
ATOM 706 C C . ILE A 1 89 ? -8.005 -1.212 11.375 1.00 96.25 89 ILE A C 1
ATOM 708 O O . ILE A 1 89 ? -8.180 -2.017 12.290 1.00 96.25 89 ILE A O 1
ATOM 712 N N . LEU A 1 90 ? -8.338 0.072 11.455 1.00 95.88 90 LEU A N 1
ATOM 713 C CA . LEU A 1 90 ? -8.955 0.730 12.599 1.00 95.88 90 LEU A CA 1
ATOM 714 C C . LEU A 1 90 ? -10.435 0.944 12.296 1.00 95.88 90 LEU A C 1
ATOM 716 O O . LEU A 1 90 ? -10.791 1.743 11.429 1.00 95.88 90 LEU A O 1
ATOM 720 N N . TYR A 1 91 ? -11.293 0.253 13.033 1.00 94.81 91 TYR A N 1
ATOM 721 C CA . TYR A 1 91 ? -12.738 0.404 12.918 1.00 94.81 91 TYR A CA 1
ATOM 722 C C . TYR A 1 91 ? -13.234 1.596 13.748 1.00 94.81 91 TYR A C 1
ATOM 724 O O . TYR A 1 91 ? -12.655 1.891 14.799 1.00 94.81 91 TYR A O 1
ATOM 732 N N . PRO A 1 92 ? -14.367 2.226 13.378 1.00 92.38 92 PRO A N 1
ATOM 733 C CA . PRO A 1 92 ? -14.962 3.320 14.154 1.00 92.38 92 PRO A CA 1
ATOM 734 C C . PRO A 1 92 ? -15.281 2.969 15.615 1.00 92.38 92 PRO A C 1
ATOM 736 O O . PRO A 1 92 ? -15.355 3.849 16.467 1.00 92.38 92 PRO A O 1
ATOM 739 N N . ASN A 1 93 ? -15.461 1.681 15.923 1.00 92.62 93 ASN A N 1
ATOM 740 C CA . ASN A 1 93 ? -15.693 1.196 17.285 1.00 92.62 93 ASN A CA 1
ATOM 741 C C . ASN A 1 93 ? -14.403 1.057 18.128 1.00 92.62 93 ASN A C 1
ATOM 743 O O . ASN A 1 93 ? -14.472 0.577 19.257 1.00 92.62 93 ASN A O 1
ATOM 747 N N . GLY A 1 94 ? -13.239 1.432 17.585 1.00 90.75 94 GLY A N 1
ATOM 748 C CA . GLY A 1 94 ? -11.935 1.354 18.249 1.00 90.75 94 GLY A CA 1
ATOM 749 C C . GLY A 1 94 ? -11.215 0.008 18.110 1.00 90.75 94 GLY A C 1
ATOM 750 O O . GLY A 1 94 ? -10.114 -0.148 18.634 1.00 90.75 94 GLY A O 1
ATOM 751 N N . THR A 1 95 ? -11.800 -0.968 17.408 1.00 94.50 95 THR A N 1
ATOM 752 C CA . THR A 1 95 ? -11.139 -2.255 17.135 1.00 94.50 95 THR A CA 1
ATOM 753 C C . THR A 1 95 ? -9.987 -2.060 16.155 1.00 94.50 95 THR A C 1
ATOM 755 O O . THR A 1 95 ? -10.137 -1.354 15.159 1.00 94.50 95 THR A O 1
ATOM 758 N N . VAL A 1 96 ? -8.862 -2.737 16.405 1.00 95.75 96 VAL A N 1
ATOM 759 C CA . VAL A 1 96 ? -7.695 -2.742 15.514 1.00 95.75 96 VAL A CA 1
ATOM 760 C C . VAL A 1 96 ? -7.354 -4.163 15.093 1.00 95.75 96 VAL A C 1
ATOM 762 O O . VAL A 1 96 ? -7.173 -5.044 15.940 1.00 95.75 96 VAL A O 1
ATOM 765 N N . ILE A 1 97 ? -7.228 -4.368 13.783 1.00 95.19 97 ILE A N 1
ATOM 766 C CA . ILE A 1 97 ? -6.664 -5.586 13.198 1.00 95.19 97 ILE A CA 1
ATOM 767 C C . ILE A 1 97 ? -5.287 -5.257 12.622 1.00 95.19 97 ILE A C 1
ATOM 769 O O . ILE A 1 97 ? -5.148 -4.352 11.797 1.00 95.19 97 ILE A O 1
ATOM 773 N N . GLU A 1 98 ? -4.273 -5.991 13.077 1.00 95.31 98 GLU A N 1
ATOM 774 C CA . GLU A 1 98 ? -2.927 -5.967 12.503 1.00 95.31 98 GLU A CA 1
ATOM 775 C C . GLU A 1 98 ? -2.860 -6.983 11.371 1.00 95.31 98 GLU A C 1
ATOM 777 O O . GLU A 1 98 ? -3.196 -8.150 11.571 1.00 95.31 98 GLU A O 1
ATOM 782 N N . GLN A 1 99 ? -2.443 -6.535 10.191 1.00 95.06 99 GLN A N 1
ATOM 783 C CA . GLN A 1 99 ? -2.311 -7.381 9.020 1.00 95.06 99 GLN A CA 1
ATOM 784 C C . GLN A 1 99 ? -0.985 -7.097 8.326 1.00 95.06 99 GLN A C 1
ATOM 786 O O . GLN A 1 99 ? -0.816 -6.063 7.684 1.00 95.06 99 GLN A O 1
ATOM 791 N N . ASP A 1 100 ? -0.059 -8.040 8.418 1.00 94.12 100 ASP A N 1
ATOM 792 C CA . ASP A 1 100 ? 1.237 -7.956 7.754 1.00 94.12 100 ASP A CA 1
ATOM 793 C C . ASP A 1 100 ? 1.233 -8.884 6.543 1.00 94.12 100 ASP A C 1
ATOM 795 O O . ASP A 1 100 ? 0.818 -10.041 6.627 1.00 94.12 100 ASP A O 1
ATOM 799 N N . VAL A 1 101 ? 1.613 -8.347 5.387 1.00 93.94 101 VAL A N 1
ATOM 800 C CA . VAL A 1 101 ? 1.469 -9.023 4.097 1.00 93.94 101 VAL A CA 1
ATOM 801 C C . VAL A 1 101 ? 2.793 -8.977 3.355 1.00 93.94 101 VAL A C 1
ATOM 803 O O . VAL A 1 101 ? 3.292 -7.908 2.997 1.00 93.94 101 VAL A O 1
ATOM 806 N N . ASP A 1 102 ? 3.343 -10.152 3.054 1.00 94.06 102 ASP A N 1
ATOM 807 C CA . ASP A 1 102 ? 4.405 -10.267 2.061 1.00 94.06 102 ASP A CA 1
ATOM 808 C C . ASP A 1 102 ? 3.791 -10.151 0.662 1.00 94.06 102 ASP A C 1
ATOM 810 O O . ASP A 1 102 ? 3.092 -11.052 0.185 1.00 94.06 102 ASP A O 1
ATOM 814 N N . LEU A 1 103 ? 4.050 -9.032 -0.012 1.00 94.50 103 LEU A N 1
ATOM 815 C CA . LEU A 1 103 ? 3.549 -8.783 -1.360 1.00 94.50 103 LEU A CA 1
ATOM 816 C C . LEU A 1 103 ? 4.266 -9.642 -2.413 1.00 94.50 103 LEU A C 1
ATOM 818 O O . LEU A 1 103 ? 3.698 -9.875 -3.478 1.00 94.50 103 LEU A O 1
ATOM 822 N N . GLY A 1 104 ? 5.465 -10.162 -2.131 1.00 93.81 104 GLY A N 1
ATOM 823 C CA . GLY A 1 104 ? 6.289 -10.872 -3.112 1.00 93.81 104 GLY A CA 1
ATOM 824 C C . GLY A 1 104 ? 6.773 -9.972 -4.254 1.00 93.81 104 GLY A C 1
ATOM 825 O O . GLY A 1 104 ? 6.932 -10.436 -5.381 1.00 93.81 104 GLY A O 1
ATOM 826 N N . ILE A 1 105 ? 6.950 -8.675 -3.984 1.00 94.44 105 ILE A N 1
ATOM 827 C CA . ILE A 1 105 ? 7.453 -7.681 -4.943 1.00 94.44 105 ILE A CA 1
ATOM 828 C C . ILE A 1 105 ? 8.936 -7.389 -4.691 1.00 94.44 105 ILE A C 1
ATOM 830 O O . ILE A 1 105 ? 9.469 -7.671 -3.619 1.00 94.44 105 ILE A O 1
ATOM 834 N N . GLN A 1 106 ? 9.606 -6.794 -5.676 1.00 92.56 106 GLN A N 1
ATOM 835 C CA . GLN A 1 106 ? 11.030 -6.461 -5.590 1.00 92.56 106 GLN A CA 1
ATOM 836 C C . GLN A 1 106 ? 11.332 -5.507 -4.429 1.00 92.56 106 GLN A C 1
ATOM 838 O O . GLN A 1 106 ? 10.578 -4.557 -4.188 1.00 92.56 106 GLN A O 1
ATOM 843 N N . SER A 1 107 ? 12.475 -5.717 -3.764 1.00 89.88 107 SER A N 1
ATOM 844 C CA . SER A 1 107 ? 12.883 -4.951 -2.578 1.00 89.88 107 SER A CA 1
ATOM 845 C C . SER A 1 107 ? 13.047 -3.456 -2.832 1.00 89.88 107 SER A C 1
ATOM 847 O O . SER A 1 107 ? 12.874 -2.673 -1.905 1.00 89.88 107 SER A O 1
ATOM 849 N N . LEU A 1 108 ? 13.308 -3.046 -4.080 1.00 87.62 108 LEU A N 1
ATOM 850 C CA . LEU A 1 108 ? 13.374 -1.632 -4.465 1.00 87.62 108 LEU A CA 1
ATOM 851 C C . LEU A 1 108 ? 12.126 -0.844 -4.032 1.00 87.62 108 LEU A C 1
ATOM 853 O O . LEU A 1 108 ? 12.221 0.333 -3.704 1.00 87.62 108 LEU A O 1
ATOM 857 N N . ASN A 1 109 ? 10.957 -1.496 -3.991 1.00 91.50 109 ASN A N 1
ATOM 858 C CA . ASN A 1 109 ? 9.693 -0.850 -3.639 1.00 91.50 109 ASN A CA 1
ATOM 859 C C . ASN A 1 109 ? 9.590 -0.483 -2.153 1.00 91.50 109 ASN A C 1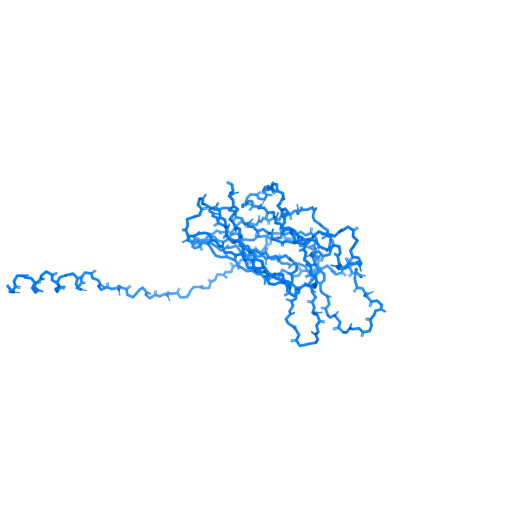
ATOM 861 O O . ASN A 1 109 ? 8.743 0.324 -1.778 1.00 91.50 109 ASN A O 1
ATOM 865 N N . TYR A 1 110 ? 10.446 -1.065 -1.315 1.00 92.12 110 TYR A N 1
ATOM 866 C CA . TYR A 1 110 ? 10.508 -0.804 0.120 1.00 92.12 110 TYR A CA 1
ATOM 867 C C . TYR A 1 110 ? 11.555 0.259 0.471 1.00 92.12 110 TYR A C 1
ATOM 869 O O . TYR A 1 110 ? 11.802 0.498 1.648 1.00 92.12 110 TYR A O 1
ATOM 877 N N . CYS A 1 111 ? 12.146 0.927 -0.522 1.00 88.50 111 CYS A N 1
ATOM 878 C CA . CYS A 1 111 ? 13.050 2.049 -0.309 1.00 88.50 111 CYS A CA 1
ATOM 879 C C . CYS A 1 111 ? 12.380 3.361 -0.723 1.00 88.50 111 CYS A C 1
ATOM 881 O O . CYS A 1 111 ? 11.976 3.551 -1.869 1.00 88.50 111 CYS A O 1
ATOM 883 N N . ILE A 1 112 ? 12.276 4.272 0.237 1.00 87.38 112 ILE A N 1
ATOM 884 C CA . ILE A 1 112 ? 11.740 5.615 0.066 1.00 87.38 112 ILE A CA 1
ATOM 885 C C . ILE A 1 112 ? 12.922 6.548 -0.173 1.00 87.38 112 ILE A C 1
ATOM 887 O O . ILE A 1 112 ? 13.849 6.591 0.635 1.00 87.38 112 ILE A O 1
ATOM 891 N N . SER A 1 113 ? 12.900 7.313 -1.257 1.00 82.25 113 SER A N 1
ATOM 892 C CA . SER A 1 113 ? 14.028 8.162 -1.646 1.00 82.25 113 SER A CA 1
ATOM 893 C C . SER A 1 113 ? 13.604 9.599 -1.906 1.00 82.25 113 SER A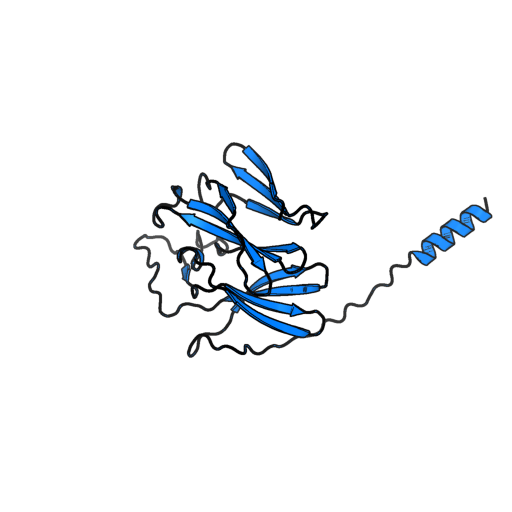 C 1
ATOM 895 O O . SER A 1 113 ? 12.490 9.877 -2.345 1.00 82.25 113 SER A O 1
ATOM 897 N N . LYS A 1 114 ? 14.505 10.545 -1.643 1.00 76.88 114 LYS A N 1
ATOM 898 C CA . LYS A 1 114 ? 14.410 11.887 -2.223 1.00 76.88 114 LYS A CA 1
ATOM 899 C C . LYS A 1 114 ? 15.085 11.891 -3.585 1.00 76.88 114 LYS A C 1
ATOM 901 O O . LYS A 1 114 ? 16.180 11.356 -3.726 1.00 76.88 114 LYS A O 1
ATOM 906 N N . LEU A 1 115 ? 14.425 12.501 -4.563 1.00 69.19 115 LEU A N 1
ATOM 907 C CA . LEU A 1 115 ? 14.981 12.681 -5.902 1.00 69.19 115 LEU A CA 1
ATOM 908 C C . LEU A 1 115 ? 15.962 13.859 -5.953 1.00 69.19 115 LEU A C 1
ATOM 910 O O . LEU A 1 115 ? 16.900 13.809 -6.731 1.00 69.19 115 LEU A O 1
ATOM 914 N N . ASP A 1 116 ? 15.749 14.885 -5.123 1.00 69.88 116 ASP A N 1
ATOM 915 C CA . ASP A 1 116 ? 16.605 16.063 -4.967 1.00 69.88 116 ASP A CA 1
ATOM 916 C C . ASP A 1 116 ? 16.493 16.596 -3.519 1.00 69.88 116 ASP A C 1
ATOM 918 O O . ASP A 1 116 ? 15.539 16.289 -2.801 1.00 69.88 116 ASP A O 1
ATOM 922 N N . VAL A 1 117 ? 17.417 17.459 -3.072 1.00 70.56 117 VAL A N 1
ATOM 923 C CA . VAL A 1 117 ? 17.403 18.028 -1.698 1.00 70.56 117 VAL A CA 1
ATOM 924 C C . VAL A 1 117 ? 16.090 18.731 -1.323 1.00 70.56 117 VAL A C 1
ATOM 926 O O . VAL A 1 117 ? 15.688 18.711 -0.159 1.00 70.56 117 VAL A O 1
ATOM 929 N N . ASN A 1 118 ? 15.403 19.299 -2.318 1.00 74.75 118 ASN A N 1
ATOM 930 C CA . ASN A 1 118 ? 14.150 20.040 -2.163 1.00 74.75 118 ASN A CA 1
ATOM 931 C C . ASN A 1 118 ? 12.908 19.225 -2.562 1.00 74.75 118 ASN A C 1
ATOM 933 O O . ASN A 1 118 ? 11.813 19.782 -2.596 1.00 74.75 118 ASN A O 1
ATOM 937 N N . SER A 1 119 ? 13.052 17.942 -2.918 1.00 73.06 119 SER A N 1
ATOM 938 C CA . SER A 1 119 ? 11.911 17.106 -3.297 1.00 73.06 119 SER A CA 1
ATOM 939 C C . SER A 1 119 ? 11.273 16.435 -2.084 1.00 73.06 119 SER A C 1
ATOM 941 O O . SER A 1 119 ? 11.968 16.044 -1.138 1.00 73.06 119 SER A O 1
ATOM 943 N N . ASP A 1 120 ? 9.967 16.201 -2.172 1.00 80.38 120 ASP A N 1
ATOM 944 C CA . ASP A 1 120 ? 9.270 15.292 -1.268 1.00 80.38 120 ASP A CA 1
ATOM 945 C C . ASP A 1 120 ? 9.850 13.875 -1.350 1.00 80.38 120 ASP A C 1
ATOM 947 O O . ASP A 1 120 ? 10.481 13.483 -2.338 1.00 80.38 120 ASP A O 1
ATOM 951 N N . PHE A 1 121 ? 9.617 13.095 -0.297 1.00 81.44 121 PHE A N 1
ATOM 952 C CA . PHE A 1 121 ? 9.937 11.677 -0.309 1.00 81.44 121 PHE A CA 1
ATOM 953 C C . PHE A 1 121 ? 9.075 10.947 -1.339 1.00 81.44 121 PHE A C 1
ATOM 955 O O . PHE A 1 121 ? 7.842 10.986 -1.313 1.00 81.44 121 PHE A O 1
ATOM 962 N N . TYR A 1 122 ? 9.749 10.247 -2.238 1.00 84.56 122 TYR A N 1
ATOM 963 C CA . TYR A 1 122 ? 9.140 9.341 -3.180 1.00 84.56 122 TYR A CA 1
ATOM 964 C C . TYR A 1 122 ? 9.052 7.949 -2.563 1.00 84.56 122 TYR A C 1
ATOM 966 O O . TYR A 1 122 ? 10.055 7.307 -2.266 1.00 84.56 122 TYR A O 1
ATOM 974 N N . ASP A 1 123 ? 7.820 7.495 -2.380 1.00 88.94 123 ASP A N 1
ATOM 975 C CA . ASP A 1 123 ? 7.491 6.169 -1.875 1.00 88.94 123 ASP A CA 1
ATOM 976 C C . ASP A 1 123 ? 6.876 5.351 -3.016 1.00 88.94 123 ASP A C 1
ATOM 978 O O . ASP A 1 123 ? 5.783 5.711 -3.479 1.00 88.94 123 ASP A O 1
ATOM 982 N N . PRO A 1 124 ? 7.561 4.291 -3.487 1.00 89.56 124 PRO A N 1
ATOM 983 C CA . PRO A 1 124 ? 7.075 3.454 -4.578 1.00 89.56 124 PRO A CA 1
ATOM 984 C C . PRO A 1 124 ? 5.740 2.765 -4.275 1.00 89.56 124 PRO A C 1
ATOM 986 O O . PRO A 1 124 ? 4.974 2.502 -5.203 1.00 89.56 124 PRO A O 1
ATOM 989 N N . ILE A 1 125 ? 5.451 2.485 -2.997 1.00 93.75 125 ILE A N 1
ATOM 990 C CA . ILE A 1 125 ? 4.237 1.789 -2.565 1.00 93.75 125 ILE A CA 1
ATOM 991 C C . ILE A 1 125 ? 3.153 2.809 -2.209 1.00 93.75 125 ILE A C 1
ATOM 993 O O . ILE A 1 125 ? 3.238 3.508 -1.202 1.00 93.75 125 ILE A O 1
ATOM 997 N N . LYS A 1 126 ? 2.076 2.864 -2.997 1.00 93.12 126 LYS A N 1
ATOM 998 C CA . LYS A 1 126 ? 0.897 3.698 -2.691 1.00 93.12 126 LYS A CA 1
ATOM 999 C C . LYS A 1 126 ? -0.326 2.841 -2.408 1.00 93.12 126 LYS A C 1
ATOM 1001 O O . LYS A 1 126 ? -0.496 1.779 -3.000 1.00 93.12 126 LYS A O 1
ATOM 1006 N N . LEU A 1 127 ? -1.160 3.324 -1.490 1.00 95.00 127 LEU A N 1
ATOM 1007 C CA . LEU A 1 127 ? -2.385 2.675 -1.040 1.00 95.00 127 LEU A CA 1
ATOM 1008 C C . LEU A 1 127 ? -3.583 3.471 -1.547 1.00 95.00 127 LEU A C 1
ATOM 1010 O O . LEU A 1 127 ? -3.601 4.697 -1.431 1.00 95.00 127 LEU A O 1
ATOM 1014 N N . TYR A 1 128 ? -4.597 2.772 -2.045 1.00 93.19 128 TYR A N 1
ATOM 1015 C CA . TYR A 1 128 ? -5.875 3.364 -2.421 1.00 93.19 128 TYR A CA 1
ATOM 1016 C C . TYR A 1 128 ? -7.019 2.507 -1.888 1.00 93.19 128 TYR A C 1
ATOM 1018 O O . TYR A 1 128 ? -7.074 1.301 -2.136 1.00 93.19 128 TYR A O 1
ATOM 1026 N N . ALA A 1 129 ? -7.955 3.135 -1.179 1.00 92.06 129 ALA A N 1
ATOM 1027 C CA . ALA A 1 129 ? -9.175 2.470 -0.745 1.00 92.06 129 ALA A CA 1
ATOM 1028 C C . ALA A 1 129 ? -10.082 2.239 -1.965 1.00 92.06 129 ALA A C 1
ATOM 1030 O O . ALA A 1 129 ? -10.488 3.199 -2.623 1.00 92.06 129 ALA A O 1
ATOM 1031 N N . LEU A 1 130 ? -10.462 0.989 -2.248 1.00 87.06 130 LEU A N 1
ATOM 1032 C CA . LEU A 1 130 ? -11.268 0.641 -3.429 1.00 87.06 130 LEU A CA 1
ATOM 1033 C C . LEU A 1 130 ? -12.762 0.545 -3.128 1.00 87.06 130 LEU A C 1
ATOM 1035 O O . LEU A 1 130 ? -13.473 1.525 -3.244 1.00 87.06 130 LEU A O 1
ATOM 1039 N N . ASN A 1 131 ? -13.249 -0.611 -2.720 1.00 78.88 131 ASN A N 1
ATOM 1040 C CA . ASN A 1 131 ? -14.540 -0.791 -2.076 1.00 78.88 131 ASN A CA 1
ATOM 1041 C C . ASN A 1 131 ? -14.330 -1.721 -0.877 1.00 78.88 131 ASN A C 1
ATOM 1043 O O . ASN A 1 131 ? -13.184 -2.061 -0.573 1.00 78.88 131 ASN A O 1
ATOM 1047 N N . THR A 1 132 ? -15.401 -2.017 -0.144 1.00 76.50 132 THR A N 1
ATOM 1048 C CA . THR A 1 132 ? -15.419 -2.808 1.097 1.00 76.50 132 THR A CA 1
ATOM 1049 C C . THR A 1 132 ? -14.281 -3.826 1.180 1.00 76.50 132 THR A C 1
ATOM 1051 O O . THR A 1 132 ? -14.148 -4.704 0.337 1.00 76.50 132 THR A O 1
ATOM 1054 N N . ASN A 1 133 ? -13.454 -3.690 2.214 1.00 88.38 133 ASN A N 1
ATOM 1055 C CA . ASN A 1 133 ? -12.395 -4.620 2.599 1.00 88.38 133 ASN A CA 1
ATOM 1056 C C . ASN A 1 133 ? -11.204 -4.776 1.635 1.00 88.38 133 ASN A C 1
ATOM 1058 O O . ASN A 1 133 ? -10.307 -5.560 1.939 1.00 88.38 133 ASN A O 1
ATOM 1062 N N . TYR A 1 134 ? -11.145 -4.028 0.526 1.00 92.12 134 TYR A N 1
ATOM 1063 C CA . TYR A 1 134 ? -10.058 -4.114 -0.455 1.00 92.12 134 TYR A CA 1
ATOM 1064 C C . TYR A 1 134 ? -9.202 -2.852 -0.514 1.00 92.12 134 TYR A C 1
ATOM 1066 O O . TYR A 1 134 ? -9.705 -1.723 -0.588 1.00 92.12 134 TYR A O 1
ATOM 1074 N N . VAL A 1 135 ? -7.888 -3.054 -0.551 1.00 94.44 135 VAL A N 1
ATOM 1075 C CA . VAL A 1 135 ? -6.877 -2.018 -0.764 1.00 94.44 135 VAL A CA 1
ATOM 1076 C C . VAL A 1 135 ? -6.184 -2.287 -2.097 1.00 94.44 135 VAL A C 1
ATOM 1078 O O . VAL A 1 135 ? -5.677 -3.385 -2.323 1.00 94.44 135 VAL A O 1
ATOM 1081 N N . LEU A 1 136 ? -6.113 -1.286 -2.976 1.00 94.81 136 LEU A N 1
ATOM 1082 C CA . LEU A 1 136 ? -5.183 -1.330 -4.102 1.00 94.81 136 LEU A CA 1
ATOM 1083 C C . LEU A 1 136 ? -3.817 -0.857 -3.631 1.00 94.81 136 LEU A C 1
ATOM 1085 O O . LEU A 1 136 ? -3.668 0.274 -3.164 1.00 94.81 136 LEU A O 1
ATOM 1089 N N . ILE A 1 137 ? -2.823 -1.706 -3.834 1.00 95.44 137 ILE A N 1
ATOM 1090 C CA . ILE A 1 137 ? -1.417 -1.397 -3.644 1.00 95.44 137 ILE A CA 1
ATOM 1091 C C . ILE A 1 137 ? -0.796 -1.191 -5.013 1.00 95.44 137 ILE A C 1
ATOM 1093 O O . ILE A 1 137 ? -0.843 -2.091 -5.849 1.00 95.44 137 ILE A O 1
ATOM 1097 N N . THR A 1 138 ? -0.203 -0.031 -5.260 1.00 94.38 138 THR A N 1
ATOM 1098 C CA . THR A 1 138 ? 0.592 0.179 -6.474 1.00 94.38 138 THR A CA 1
ATOM 1099 C C . THR A 1 138 ? 2.068 0.160 -6.174 1.00 94.38 138 THR A C 1
ATOM 1101 O O . THR A 1 138 ? 2.474 0.634 -5.119 1.00 94.38 138 THR A O 1
ATOM 1104 N N . TYR A 1 139 ? 2.844 -0.355 -7.117 1.00 93.69 139 TYR A N 1
ATOM 1105 C CA . TYR A 1 139 ? 4.282 -0.545 -6.995 1.00 93.69 139 TYR A CA 1
ATOM 1106 C C . TYR A 1 139 ? 4.925 -0.602 -8.389 1.00 93.69 139 TYR A C 1
ATOM 1108 O O . TYR A 1 139 ? 4.247 -0.472 -9.416 1.00 93.69 139 TYR A O 1
ATOM 1116 N N . TYR A 1 140 ? 6.238 -0.805 -8.431 1.00 90.88 140 TYR A N 1
ATOM 1117 C CA . TYR A 1 140 ? 7.019 -0.924 -9.653 1.00 90.88 140 TYR A CA 1
ATOM 1118 C C . TYR A 1 140 ? 7.617 -2.314 -9.808 1.00 90.88 140 TYR A C 1
ATOM 1120 O O . TYR A 1 140 ? 8.080 -2.926 -8.848 1.00 90.88 140 TYR A O 1
ATOM 1128 N N . ASN A 1 141 ? 7.638 -2.789 -11.048 1.00 92.12 141 ASN A N 1
ATOM 1129 C CA . ASN A 1 141 ? 8.354 -3.995 -11.430 1.00 92.12 141 ASN A CA 1
ATOM 1130 C C . ASN A 1 141 ? 9.367 -3.649 -12.522 1.00 92.12 141 ASN A C 1
ATOM 1132 O O . ASN A 1 141 ? 9.007 -3.006 -13.514 1.00 92.12 141 ASN A O 1
ATOM 1136 N N . ALA A 1 142 ? 10.605 -4.090 -12.351 1.00 88.75 142 ALA A N 1
ATOM 1137 C CA . ALA A 1 142 ? 11.724 -3.810 -13.235 1.00 88.75 142 ALA A CA 1
ATOM 1138 C C . ALA A 1 142 ? 12.392 -5.116 -13.664 1.00 88.75 142 ALA A C 1
ATOM 1140 O O . ALA A 1 142 ? 12.668 -5.983 -12.836 1.00 88.75 142 ALA A O 1
ATOM 1141 N N . THR A 1 143 ? 12.701 -5.254 -14.955 1.00 90.12 143 THR A N 1
ATOM 1142 C CA . THR A 1 143 ? 13.546 -6.367 -15.420 1.00 90.12 143 THR A CA 1
ATOM 1143 C C . THR A 1 143 ? 15.011 -6.153 -15.048 1.00 90.12 143 THR A C 1
ATOM 1145 O O . THR A 1 143 ? 15.756 -7.120 -14.933 1.00 90.12 143 THR A O 1
ATOM 1148 N N . ASN A 1 144 ? 15.422 -4.896 -14.856 1.00 85.00 144 ASN A N 1
ATOM 1149 C CA . ASN A 1 144 ? 16.724 -4.513 -14.329 1.00 85.00 144 ASN A CA 1
ATOM 1150 C C . ASN A 1 144 ? 16.544 -3.367 -13.320 1.00 85.00 144 ASN A C 1
ATOM 1152 O O . ASN A 1 144 ? 16.233 -2.243 -13.705 1.00 85.00 144 ASN A O 1
ATOM 1156 N N . GLU A 1 145 ? 16.754 -3.638 -12.031 1.00 81.31 145 GLU A N 1
ATOM 1157 C CA . GLU A 1 145 ? 16.544 -2.653 -10.956 1.00 81.31 145 GLU A CA 1
ATOM 1158 C C . GLU A 1 145 ? 17.491 -1.445 -11.050 1.00 81.31 145 GLU A C 1
ATOM 1160 O O . GLU A 1 145 ? 17.165 -0.378 -10.535 1.00 81.31 145 GLU A O 1
ATOM 1165 N N . LEU A 1 146 ? 18.620 -1.583 -11.754 1.00 79.94 146 LEU A N 1
ATOM 1166 C CA . LEU A 1 146 ? 19.590 -0.507 -11.986 1.00 79.94 146 LEU A CA 1
ATOM 1167 C C . LEU A 1 146 ? 19.228 0.390 -13.178 1.00 79.94 146 LEU A C 1
ATOM 1169 O O . LEU A 1 146 ? 19.845 1.434 -13.370 1.00 79.94 146 LEU A O 1
ATOM 1173 N N . ASP A 1 147 ? 18.251 -0.012 -13.992 1.00 77.75 147 ASP A N 1
ATOM 1174 C CA . ASP A 1 147 ? 17.829 0.726 -15.177 1.00 77.75 147 ASP A CA 1
ATOM 1175 C C . ASP A 1 147 ? 16.362 1.144 -15.055 1.00 77.75 147 ASP A C 1
ATOM 1177 O O . ASP A 1 147 ? 15.434 0.384 -15.356 1.00 77.75 147 ASP A O 1
ATOM 1181 N N . ASN A 1 148 ? 16.166 2.407 -14.667 1.00 76.25 148 ASN A N 1
ATOM 1182 C CA . ASN A 1 148 ? 14.856 3.042 -14.509 1.00 76.25 148 ASN A CA 1
ATOM 1183 C C . ASN A 1 148 ? 13.999 3.011 -15.787 1.00 76.25 148 ASN A C 1
ATOM 1185 O O . ASN A 1 148 ? 12.782 3.177 -15.705 1.00 76.25 148 ASN A O 1
ATOM 1189 N N . SER A 1 149 ? 14.592 2.811 -16.970 1.00 77.62 149 SER A N 1
ATOM 1190 C CA . SER A 1 149 ? 13.835 2.690 -18.221 1.00 77.62 149 SER A CA 1
ATOM 1191 C C . SER A 1 149 ? 13.066 1.368 -18.326 1.00 77.62 149 SER A C 1
ATOM 1193 O O . SER A 1 149 ? 12.074 1.288 -19.052 1.00 77.62 149 SER A O 1
ATOM 1195 N N . THR A 1 150 ? 13.470 0.355 -17.554 1.00 84.38 150 THR A N 1
ATOM 1196 C CA . THR A 1 150 ? 12.823 -0.965 -17.525 1.00 84.38 150 THR A CA 1
ATOM 1197 C C . THR A 1 150 ? 11.651 -1.048 -16.550 1.00 84.38 150 THR A C 1
ATOM 1199 O O . THR A 1 150 ? 10.988 -2.083 -16.451 1.00 84.38 150 THR A O 1
ATOM 1202 N N . TYR A 1 151 ? 11.381 0.038 -15.824 1.00 85.81 151 TYR A N 1
ATOM 1203 C CA . TYR A 1 151 ? 10.360 0.062 -14.794 1.00 85.81 151 TYR A CA 1
ATOM 1204 C C . TYR A 1 151 ? 8.968 0.117 -15.427 1.00 85.81 151 TYR A C 1
ATOM 1206 O O . TYR A 1 151 ? 8.653 0.911 -16.322 1.00 85.81 151 TYR A O 1
ATOM 1214 N N . SER A 1 152 ? 8.098 -0.734 -14.907 1.00 88.06 152 SER A N 1
ATOM 1215 C CA . SER A 1 152 ? 6.686 -0.805 -15.254 1.00 88.06 152 SER A CA 1
ATOM 1216 C C . SER A 1 152 ? 5.851 -0.578 -14.006 1.00 88.06 152 SER A C 1
ATOM 1218 O O . SER A 1 152 ? 6.235 -0.990 -12.912 1.00 88.06 152 SER A O 1
ATOM 1220 N N . PHE A 1 153 ? 4.726 0.114 -14.163 1.00 88.88 153 PHE A N 1
ATOM 1221 C CA . PHE A 1 153 ? 3.808 0.387 -13.065 1.00 88.88 153 PHE A CA 1
ATOM 1222 C C . PHE A 1 153 ? 2.856 -0.797 -12.898 1.00 88.88 153 PHE A C 1
ATOM 1224 O O . PHE A 1 153 ? 2.323 -1.307 -13.886 1.00 88.88 153 PHE A O 1
ATOM 1231 N N . TRP A 1 154 ? 2.640 -1.230 -11.662 1.00 92.88 154 TRP A N 1
ATOM 1232 C CA . TRP A 1 154 ? 1.790 -2.369 -11.329 1.00 92.88 154 TRP A CA 1
ATOM 1233 C C . TRP A 1 154 ? 0.840 -2.038 -10.187 1.00 92.88 154 TRP A C 1
ATOM 1235 O O . TRP A 1 154 ? 1.065 -1.115 -9.405 1.00 92.88 154 TRP A O 1
ATOM 1245 N N . GLY A 1 155 ? -0.240 -2.808 -10.116 1.00 94.06 155 GLY A N 1
ATOM 1246 C CA . GLY A 1 155 ? -1.187 -2.815 -9.014 1.00 94.06 155 GLY A CA 1
ATOM 1247 C C . GLY A 1 155 ? -1.421 -4.229 -8.507 1.00 94.06 155 GLY A C 1
ATOM 1248 O O . GLY A 1 155 ? -1.390 -5.180 -9.280 1.00 94.06 155 GLY A O 1
ATOM 1249 N N . MET A 1 156 ? -1.692 -4.371 -7.220 1.00 95.19 156 MET A N 1
ATOM 1250 C CA . MET A 1 156 ? -2.143 -5.604 -6.589 1.00 95.19 156 MET A CA 1
ATOM 1251 C C . MET A 1 156 ? -3.258 -5.251 -5.617 1.00 95.19 156 MET A C 1
ATOM 1253 O O . MET A 1 156 ? -3.125 -4.308 -4.840 1.00 95.19 156 MET A O 1
ATOM 1257 N N . ILE A 1 157 ? -4.359 -5.994 -5.669 1.00 94.44 157 ILE A N 1
ATOM 1258 C CA . ILE A 1 157 ? -5.425 -5.856 -4.679 1.00 94.44 157 ILE A CA 1
ATOM 1259 C C . ILE A 1 157 ? -5.097 -6.788 -3.517 1.00 94.44 157 ILE A C 1
ATOM 1261 O O . ILE A 1 157 ? -4.707 -7.938 -3.732 1.00 94.44 157 ILE A O 1
ATOM 1265 N N . VAL A 1 158 ? -5.243 -6.275 -2.303 1.00 95.44 158 VAL A N 1
ATOM 1266 C CA . VAL A 1 158 ? -5.095 -7.024 -1.058 1.00 95.44 158 VAL A CA 1
ATOM 1267 C C . VAL A 1 158 ? -6.360 -6.815 -0.238 1.00 95.44 158 VAL A C 1
ATOM 1269 O O . VAL A 1 158 ? -6.825 -5.678 -0.115 1.00 95.44 158 VAL A O 1
ATOM 1272 N N . ASP A 1 159 ? -6.941 -7.892 0.285 1.00 93.44 159 ASP A N 1
ATOM 1273 C CA . ASP A 1 159 ? -8.050 -7.766 1.232 1.00 93.44 159 ASP A CA 1
ATOM 1274 C C . ASP A 1 159 ? -7.562 -7.594 2.676 1.00 93.44 159 ASP A C 1
ATOM 1276 O O . ASP A 1 159 ? -6.390 -7.782 2.999 1.00 93.44 159 ASP A O 1
ATOM 1280 N N . TRP A 1 160 ? -8.472 -7.225 3.570 1.00 92.00 160 TRP A N 1
ATOM 1281 C CA . TRP A 1 160 ? -8.171 -7.030 4.990 1.00 92.00 160 TRP A CA 1
ATOM 1282 C C . TRP A 1 160 ? -7.713 -8.292 5.735 1.00 92.00 160 TRP A C 1
ATOM 1284 O O . TRP A 1 160 ? -7.187 -8.163 6.835 1.00 92.00 160 TRP A O 1
ATOM 1294 N N . ASN A 1 161 ? -7.865 -9.482 5.143 1.00 93.12 161 ASN A N 1
ATOM 1295 C CA . ASN A 1 161 ? -7.332 -10.737 5.681 1.00 93.12 161 ASN A CA 1
ATOM 1296 C C . ASN A 1 161 ? -5.925 -11.049 5.136 1.00 93.12 161 ASN A C 1
ATOM 1298 O O . ASN A 1 161 ? -5.380 -12.122 5.392 1.00 93.12 161 ASN A O 1
ATOM 1302 N N . GLY A 1 162 ? -5.350 -10.147 4.334 1.00 92.50 162 GLY A N 1
ATOM 1303 C CA . GLY A 1 162 ? -4.038 -10.310 3.721 1.00 92.50 162 GLY A CA 1
ATOM 1304 C C . GLY A 1 162 ? -4.027 -11.183 2.466 1.00 92.50 162 GLY A C 1
ATOM 1305 O O . GLY A 1 162 ? -2.943 -11.495 1.964 1.00 92.50 162 GLY A O 1
ATOM 1306 N N . ASN A 1 163 ? -5.187 -11.569 1.918 1.00 94.88 163 ASN A N 1
ATOM 1307 C CA . ASN A 1 163 ? -5.209 -12.320 0.665 1.00 94.88 163 ASN A CA 1
ATOM 1308 C C . ASN A 1 163 ? -4.835 -11.402 -0.496 1.00 94.88 163 ASN A C 1
ATOM 1310 O O . ASN A 1 163 ? -5.357 -10.294 -0.638 1.00 94.88 163 ASN A O 1
ATOM 1314 N N . LYS A 1 164 ? -3.947 -11.898 -1.358 1.00 94.69 164 LYS A N 1
ATOM 1315 C CA . LYS A 1 164 ? -3.461 -11.188 -2.540 1.00 94.69 164 LYS A CA 1
ATOM 1316 C C . LYS A 1 164 ? -4.211 -11.659 -3.772 1.00 94.69 164 LYS A C 1
ATOM 1318 O O . LYS A 1 164 ? -4.285 -12.856 -4.043 1.00 94.69 164 LYS A O 1
ATOM 1323 N N . TYR A 1 165 ? -4.688 -10.708 -4.557 1.00 93.12 165 TYR A N 1
ATOM 1324 C CA . TYR A 1 165 ? -5.331 -10.970 -5.837 1.00 93.12 165 TYR A CA 1
ATOM 1325 C C . TYR A 1 165 ? -4.346 -10.748 -6.985 1.00 93.12 165 TYR A C 1
ATOM 1327 O O . TYR A 1 165 ? -3.239 -10.230 -6.807 1.00 93.12 165 TYR A O 1
ATOM 1335 N N . ARG A 1 166 ? -4.744 -11.174 -8.187 1.00 91.44 166 ARG A N 1
ATOM 1336 C CA . ARG A 1 166 ? -3.886 -11.153 -9.374 1.00 91.44 166 ARG A CA 1
ATOM 1337 C C . ARG A 1 166 ? -3.305 -9.747 -9.624 1.00 91.44 166 ARG A C 1
ATOM 1339 O O . ARG A 1 166 ? -4.077 -8.791 -9.715 1.00 91.44 166 ARG A O 1
ATOM 1346 N N . PRO A 1 167 ? -1.979 -9.620 -9.823 1.00 93.81 167 PRO A N 1
ATOM 1347 C CA . PRO A 1 167 ? -1.371 -8.349 -10.191 1.00 93.81 167 PRO A CA 1
ATOM 1348 C C . PRO A 1 167 ? -1.869 -7.820 -11.539 1.00 93.81 167 PRO A C 1
ATOM 1350 O O . PRO A 1 167 ? -2.054 -8.573 -12.500 1.00 93.81 167 PRO A O 1
ATOM 1353 N N . ILE A 1 168 ? -2.020 -6.504 -11.620 1.00 92.25 168 ILE A N 1
ATOM 1354 C CA . ILE A 1 168 ? -2.458 -5.759 -12.794 1.00 92.25 168 ILE A CA 1
ATOM 1355 C C . ILE A 1 168 ? -1.260 -4.976 -13.324 1.00 92.25 168 ILE A C 1
ATOM 1357 O O . ILE A 1 168 ? -0.713 -4.120 -12.631 1.00 92.25 168 ILE A O 1
ATOM 1361 N N . ASN A 1 169 ? -0.862 -5.247 -14.567 1.00 91.06 169 ASN A N 1
ATOM 1362 C CA . ASN A 1 169 ? 0.157 -4.452 -15.241 1.00 91.06 169 ASN A CA 1
ATOM 1363 C C . ASN A 1 169 ? -0.486 -3.189 -15.820 1.00 91.06 169 ASN A C 1
ATOM 1365 O O . ASN A 1 169 ? -1.359 -3.249 -16.686 1.00 91.06 169 ASN A O 1
ATOM 1369 N N . PHE A 1 170 ? -0.026 -2.037 -15.353 1.00 86.50 170 PHE A N 1
ATOM 1370 C CA . PHE A 1 170 ? -0.504 -0.731 -15.774 1.00 86.50 170 PHE A CA 1
ATOM 1371 C C . PHE A 1 170 ? 0.337 -0.111 -16.907 1.00 86.50 170 PHE A C 1
ATOM 1373 O O . PHE A 1 170 ? 0.008 0.974 -17.405 1.00 86.50 170 PHE A O 1
ATOM 1380 N N . GLY A 1 171 ? 1.387 -0.797 -17.348 1.00 79.81 171 GLY A N 1
ATOM 1381 C CA . GLY A 1 171 ? 2.243 -0.435 -18.470 1.00 79.81 171 GLY A CA 1
ATOM 1382 C C . GLY A 1 171 ? 3.525 0.295 -18.069 1.00 79.81 171 GLY A C 1
ATOM 1383 O O . GLY A 1 171 ? 3.770 0.605 -16.902 1.00 79.81 171 GLY A O 1
ATOM 1384 N N . ALA A 1 172 ? 4.358 0.561 -19.076 1.00 69.19 172 ALA A N 1
ATOM 1385 C CA . ALA A 1 172 ? 5.649 1.218 -18.909 1.00 69.19 172 ALA A CA 1
ATOM 1386 C C . ALA A 1 172 ? 5.504 2.667 -18.427 1.00 69.19 172 ALA A C 1
ATOM 1388 O O . ALA A 1 172 ? 4.653 3.420 -18.915 1.00 69.19 172 ALA A O 1
ATOM 1389 N N . THR A 1 173 ? 6.388 3.086 -17.523 1.00 64.00 173 THR A N 1
ATOM 1390 C CA . THR A 1 173 ? 6.536 4.496 -17.161 1.00 64.00 173 THR A CA 1
ATOM 1391 C C . THR A 1 173 ? 7.573 5.128 -18.073 1.00 64.00 173 THR A C 1
ATOM 1393 O O . THR A 1 173 ? 8.759 5.153 -17.762 1.00 64.00 173 THR A O 1
ATOM 1396 N N . ILE A 1 174 ? 7.147 5.601 -19.244 1.00 49.56 174 ILE A N 1
ATOM 1397 C CA . ILE A 1 174 ? 8.077 6.231 -20.185 1.00 49.56 174 ILE A CA 1
ATOM 1398 C C . ILE A 1 174 ? 8.569 7.540 -19.551 1.00 49.56 174 ILE A C 1
ATOM 1400 O O . ILE A 1 174 ? 7.782 8.464 -19.360 1.00 49.56 174 ILE A O 1
ATOM 1404 N N . PHE A 1 175 ? 9.858 7.585 -19.218 1.00 46.06 175 PHE A N 1
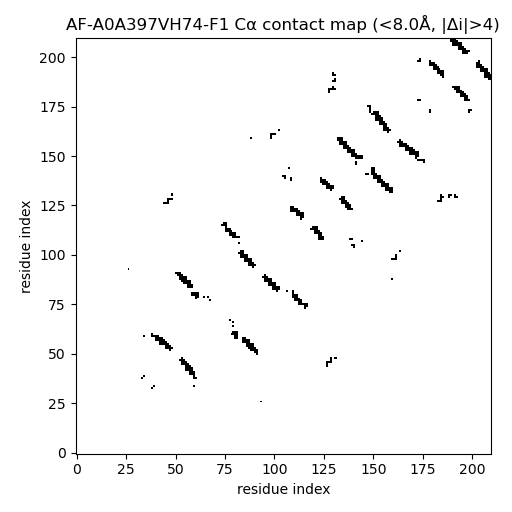ATOM 1405 C CA . PHE A 1 175 ? 10.582 8.685 -18.574 1.00 46.06 175 PHE A CA 1
ATOM 1406 C C . PHE A 1 175 ? 10.159 9.026 -17.142 1.00 46.06 175 PHE A C 1
ATOM 1408 O O . PHE A 1 175 ? 9.255 9.821 -16.897 1.00 46.06 175 PHE A O 1
ATOM 1415 N N . SER A 1 176 ? 10.981 8.535 -16.209 1.00 49.16 176 SER A N 1
ATOM 1416 C CA . SER A 1 176 ? 11.109 8.963 -14.815 1.00 49.16 176 SER A CA 1
ATOM 1417 C C . SER A 1 176 ? 9.918 8.655 -13.901 1.00 49.16 176 SER A C 1
ATOM 1419 O O . SER A 1 176 ? 8.751 8.679 -14.292 1.00 49.16 176 SER A O 1
ATOM 1421 N N . MET A 1 177 ? 10.223 8.475 -12.618 1.00 50.47 177 MET A N 1
ATOM 1422 C CA . MET A 1 177 ? 9.278 8.473 -11.493 1.00 50.47 177 MET A CA 1
ATOM 1423 C C . MET A 1 177 ? 8.414 9.762 -11.398 1.00 50.47 177 MET A C 1
ATOM 1425 O O . MET A 1 177 ? 7.659 9.927 -10.448 1.00 50.47 177 MET A O 1
ATOM 1429 N N . ARG A 1 178 ? 8.493 10.681 -12.381 1.00 49.69 178 ARG A N 1
ATOM 1430 C CA . ARG A 1 178 ? 7.703 11.920 -12.497 1.00 49.69 178 ARG A CA 1
ATOM 1431 C C . ARG A 1 178 ? 6.361 11.744 -13.220 1.00 49.69 178 ARG A C 1
ATOM 1433 O O . ARG A 1 178 ? 5.583 12.697 -13.265 1.00 49.69 178 ARG A O 1
ATOM 1440 N N . ASN A 1 179 ? 6.065 10.575 -13.796 1.00 57.94 179 ASN A N 1
ATOM 1441 C CA . ASN A 1 179 ? 4.742 10.340 -14.380 1.00 57.94 179 ASN A CA 1
ATOM 1442 C C . ASN A 1 179 ? 3.675 10.316 -13.279 1.00 57.94 179 ASN A C 1
ATOM 1444 O O . ASN A 1 179 ? 3.705 9.479 -12.376 1.00 57.94 179 ASN A O 1
ATOM 1448 N N . LYS A 1 180 ? 2.704 11.228 -13.379 1.00 65.00 180 LYS A N 1
ATOM 1449 C CA . LYS A 1 180 ? 1.570 11.296 -12.458 1.00 65.00 180 LYS A CA 1
ATOM 1450 C C . LYS A 1 180 ? 0.561 10.222 -12.854 1.00 65.00 180 LYS A C 1
ATOM 1452 O O . LYS A 1 180 ? -0.241 10.407 -13.767 1.00 65.00 180 LYS A O 1
ATOM 1457 N N . ASN A 1 181 ? 0.620 9.086 -12.166 1.00 75.25 181 ASN A N 1
ATOM 1458 C CA . ASN A 1 181 ? -0.495 8.151 -12.127 1.00 75.25 181 ASN A CA 1
ATOM 1459 C C . ASN A 1 181 ? -1.463 8.646 -11.056 1.00 75.25 181 ASN A C 1
ATOM 1461 O O . ASN A 1 181 ? -1.098 8.746 -9.887 1.00 75.25 181 ASN A O 1
ATOM 1465 N N . ILE A 1 182 ? -2.682 8.971 -11.464 1.00 82.81 182 ILE A N 1
ATOM 1466 C CA . ILE A 1 182 ? -3.758 9.304 -10.540 1.00 82.81 182 ILE A CA 1
ATOM 1467 C C . ILE A 1 182 ? -4.713 8.124 -10.546 1.00 82.81 182 ILE A C 1
ATOM 1469 O O . ILE A 1 182 ? -5.196 7.708 -11.600 1.00 82.81 182 ILE A O 1
ATOM 1473 N N . ILE A 1 183 ? -4.957 7.580 -9.363 1.00 88.12 183 ILE A N 1
ATOM 1474 C CA . ILE A 1 183 ? -5.962 6.551 -9.149 1.00 88.12 183 ILE A CA 1
ATOM 1475 C C . ILE A 1 183 ? -7.073 7.172 -8.326 1.00 88.12 183 ILE A C 1
ATOM 1477 O O . ILE A 1 183 ? -6.825 7.790 -7.291 1.00 88.12 183 ILE A O 1
ATOM 1481 N N . CYS A 1 184 ? -8.294 7.007 -8.814 1.00 86.75 184 CYS A N 1
ATOM 1482 C CA . CYS A 1 184 ? -9.494 7.477 -8.153 1.00 86.75 184 CYS A CA 1
ATOM 1483 C C . CYS A 1 184 ? -10.445 6.301 -7.963 1.00 86.75 184 CYS A C 1
ATOM 1485 O O . CYS A 1 184 ? -10.676 5.517 -8.889 1.00 86.75 184 CYS A O 1
ATOM 1487 N N . ARG A 1 185 ? -11.035 6.215 -6.771 1.00 85.38 185 ARG A N 1
ATOM 1488 C CA . ARG A 1 185 ? -12.180 5.342 -6.516 1.00 85.38 185 ARG A CA 1
ATOM 1489 C C . ARG A 1 185 ? -13.317 5.732 -7.469 1.00 85.38 185 ARG A C 1
ATOM 1491 O O . ARG A 1 185 ? -13.547 6.918 -7.712 1.00 85.38 185 ARG A O 1
ATOM 1498 N N . ASN A 1 186 ? -13.997 4.743 -8.043 1.00 85.38 186 ASN A N 1
ATOM 1499 C CA . ASN A 1 186 ? -15.183 5.005 -8.850 1.00 85.38 186 ASN A CA 1
ATOM 1500 C C . ASN A 1 186 ? -16.340 5.439 -7.935 1.00 85.38 186 ASN A C 1
ATOM 1502 O O . ASN A 1 186 ? -16.500 4.888 -6.850 1.00 85.38 186 ASN A O 1
ATOM 1506 N N . ILE A 1 187 ? -17.161 6.401 -8.375 1.00 85.44 187 ILE A N 1
ATOM 1507 C CA . ILE A 1 187 ? -18.352 6.832 -7.622 1.00 85.44 187 ILE A CA 1
ATOM 1508 C C . ILE A 1 187 ? -19.316 5.667 -7.364 1.00 85.44 187 ILE A C 1
ATOM 1510 O O . ILE A 1 187 ? -20.012 5.651 -6.355 1.00 85.44 187 ILE A O 1
ATOM 1514 N N . ASN A 1 188 ? -19.335 4.684 -8.270 1.00 86.12 188 ASN A N 1
ATOM 1515 C CA . ASN A 1 188 ? -19.923 3.384 -8.011 1.00 86.12 188 ASN A CA 1
ATOM 1516 C C . ASN A 1 188 ? -18.790 2.389 -7.675 1.00 86.12 188 ASN A C 1
ATOM 1518 O O . ASN A 1 188 ? -18.067 1.991 -8.592 1.00 86.12 188 ASN A O 1
ATOM 15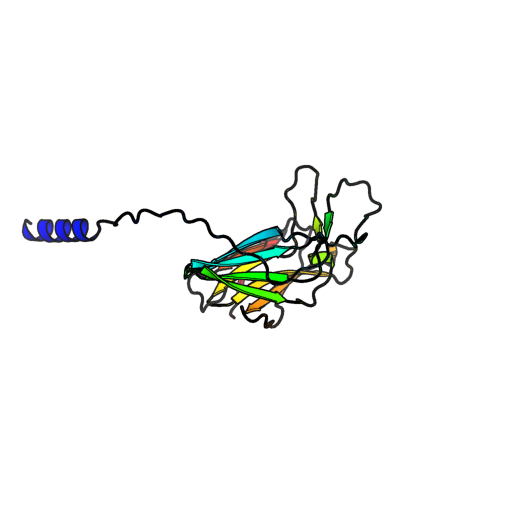22 N N . PRO A 1 189 ? -18.634 1.972 -6.407 1.00 79.88 189 PRO A N 1
ATOM 1523 C CA . PRO A 1 189 ? -17.565 1.067 -5.983 1.00 79.88 189 PRO A CA 1
ATOM 1524 C C . PRO A 1 189 ? -17.575 -0.294 -6.698 1.00 79.88 189 PRO A C 1
ATOM 1526 O O . PRO A 1 189 ? -16.513 -0.866 -6.935 1.00 79.88 189 PRO A O 1
ATOM 1529 N N . ASP A 1 190 ? -18.744 -0.787 -7.115 1.00 83.75 190 ASP A N 1
ATOM 1530 C CA . ASP A 1 190 ? -18.887 -2.055 -7.853 1.00 83.75 190 ASP A CA 1
ATOM 1531 C C . ASP A 1 190 ? -18.294 -1.971 -9.264 1.00 83.75 190 ASP A C 1
ATOM 1533 O O . ASP A 1 190 ? -18.027 -2.970 -9.926 1.00 83.75 190 ASP A O 1
ATOM 1537 N N . LYS A 1 191 ? -18.066 -0.747 -9.743 1.00 86.44 191 LYS A N 1
ATOM 1538 C CA . LYS A 1 191 ? -17.436 -0.457 -11.028 1.00 86.44 191 LYS A CA 1
ATOM 1539 C C . LYS A 1 191 ? -15.920 -0.283 -10.916 1.00 86.44 191 LYS A C 1
ATOM 1541 O O . LYS A 1 191 ? -15.292 0.183 -11.874 1.00 86.44 191 LYS A O 1
ATOM 1546 N N . GLY A 1 192 ? -15.339 -0.659 -9.780 1.00 87.81 192 GLY A N 1
ATOM 1547 C CA . GLY A 1 192 ? -13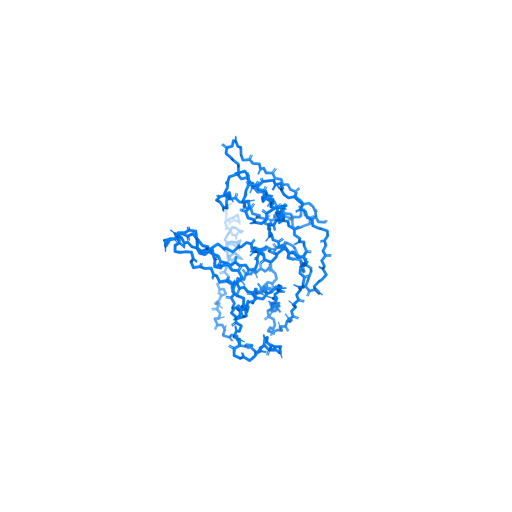.904 -0.729 -9.572 1.00 87.81 192 GLY A CA 1
ATOM 1548 C C . GLY A 1 192 ? -13.246 0.639 -9.392 1.00 87.81 192 GLY A C 1
ATOM 1549 O O . GLY A 1 192 ? -13.704 1.462 -8.599 1.00 87.81 192 GLY A O 1
ATOM 1550 N N . PHE A 1 193 ? -12.162 0.904 -10.120 1.00 91.06 193 PHE A N 1
ATOM 1551 C CA . PHE A 1 193 ? -11.440 2.177 -10.028 1.00 91.06 193 PHE A CA 1
ATOM 1552 C C . PHE A 1 193 ? -11.096 2.770 -11.389 1.00 91.06 193 PHE A C 1
ATOM 1554 O O . PHE A 1 193 ? -11.044 2.092 -12.419 1.00 91.06 193 PHE A O 1
ATOM 1561 N N . LEU A 1 194 ? -10.852 4.076 -11.368 1.00 90.31 194 LEU A N 1
ATOM 1562 C CA . LEU A 1 194 ? -10.397 4.845 -12.509 1.00 90.31 194 LEU A CA 1
ATOM 1563 C C . LEU A 1 194 ? -8.908 5.116 -12.362 1.00 90.31 194 LEU A C 1
ATOM 1565 O O . LEU A 1 194 ? -8.423 5.465 -11.284 1.00 90.31 194 LEU A O 1
ATOM 1569 N N . ARG A 1 195 ? -8.187 4.999 -13.470 1.00 89.31 195 ARG A N 1
ATOM 1570 C CA . ARG A 1 195 ? -6.795 5.422 -13.561 1.00 89.31 195 ARG A CA 1
ATOM 1571 C C . ARG A 1 195 ? -6.651 6.450 -14.662 1.00 89.31 195 ARG A C 1
ATOM 1573 O O . ARG A 1 195 ? -7.032 6.196 -15.803 1.00 89.31 195 ARG A O 1
ATOM 1580 N N . LEU A 1 196 ? -6.018 7.559 -14.317 1.00 85.31 196 LEU A N 1
ATOM 1581 C CA . LEU A 1 196 ? -5.474 8.519 -15.256 1.00 85.31 196 LEU A CA 1
ATOM 1582 C C . LEU A 1 196 ? -3.956 8.347 -15.280 1.00 85.31 196 LEU A C 1
ATOM 1584 O O . LEU A 1 196 ? -3.304 8.409 -14.237 1.00 85.31 196 LEU A O 1
ATOM 1588 N N . SER A 1 197 ? -3.386 8.127 -16.457 1.00 81.50 197 SER A N 1
ATOM 1589 C CA . SER A 1 197 ? -1.940 8.115 -16.638 1.00 81.50 197 SER A CA 1
ATOM 1590 C C . SER A 1 197 ? -1.529 9.174 -17.643 1.00 81.50 197 SER A C 1
ATOM 1592 O O . SER A 1 197 ? -2.075 9.276 -18.743 1.00 81.50 197 SER A O 1
ATOM 1594 N N . THR A 1 198 ? -0.554 9.984 -17.252 1.00 70.62 198 THR A N 1
ATOM 1595 C CA . THR A 1 198 ? 0.105 10.903 -18.169 1.00 70.62 198 THR A CA 1
ATOM 1596 C C . THR A 1 198 ? 1.328 10.223 -18.769 1.00 70.62 198 THR A C 1
ATOM 1598 O O . THR A 1 198 ? 2.086 9.530 -18.094 1.00 70.62 198 THR A O 1
ATOM 1601 N N . SER A 1 199 ? 1.496 10.399 -20.072 1.00 65.88 199 SER A N 1
ATOM 1602 C CA . SER A 1 199 ? 2.727 10.100 -20.798 1.00 65.88 199 SER A CA 1
ATOM 1603 C C . SER A 1 199 ? 3.170 11.364 -21.525 1.00 65.88 199 SER A C 1
ATOM 1605 O O . SER A 1 199 ? 2.378 12.295 -21.680 1.00 65.88 199 SER A O 1
ATOM 1607 N N . SER A 1 200 ? 4.397 11.387 -22.043 1.00 61.12 200 SER A N 1
ATOM 1608 C CA . SER A 1 200 ? 4.922 12.530 -22.804 1.00 61.12 200 SER A CA 1
ATOM 1609 C C . SER A 1 200 ? 4.082 12.927 -24.028 1.00 61.12 200 SER A C 1
ATOM 1611 O O . SER A 1 200 ? 4.264 14.020 -24.552 1.00 61.12 200 SER A O 1
ATOM 1613 N N . LYS A 1 201 ? 3.169 12.062 -24.494 1.00 62.41 201 LYS A N 1
ATOM 1614 C CA . LYS A 1 201 ? 2.382 12.270 -25.720 1.00 62.41 201 LYS A CA 1
ATOM 1615 C C . LYS A 1 201 ? 0.867 12.276 -25.517 1.00 62.41 201 LYS A C 1
ATOM 1617 O O . LYS A 1 201 ? 0.153 12.708 -26.414 1.00 62.41 201 LYS A O 1
ATOM 1622 N N . ALA A 1 202 ? 0.360 11.764 -24.395 1.00 67.19 202 ALA A N 1
ATOM 1623 C CA . ALA A 1 202 ? -1.078 11.615 -24.184 1.00 67.19 202 ALA A CA 1
ATOM 1624 C C . ALA A 1 202 ? -1.440 11.411 -22.711 1.00 67.19 202 ALA A C 1
ATOM 1626 O O . ALA A 1 202 ? -0.678 10.809 -21.946 1.00 67.19 202 ALA A O 1
ATOM 1627 N N . ILE A 1 203 ? -2.657 11.831 -22.370 1.00 74.25 203 ILE A N 1
ATOM 1628 C CA . ILE A 1 203 ? -3.368 11.417 -21.164 1.00 74.25 203 ILE A CA 1
ATOM 1629 C C . ILE A 1 203 ? -4.199 10.187 -21.530 1.00 74.25 203 ILE A C 1
ATOM 1631 O O . ILE A 1 203 ? -4.994 10.232 -22.468 1.00 74.25 203 ILE A O 1
ATOM 1635 N N . LYS A 1 204 ? -4.012 9.085 -20.809 1.00 79.88 204 LYS A N 1
ATOM 1636 C CA . LYS A 1 204 ? -4.827 7.878 -20.950 1.00 79.88 204 LYS A CA 1
ATOM 1637 C C . LYS A 1 204 ? -5.713 7.738 -19.725 1.00 79.88 204 LYS A C 1
ATOM 1639 O O . LYS A 1 204 ? -5.238 7.880 -18.601 1.00 79.88 204 LYS A O 1
ATOM 1644 N N . TRP A 1 205 ? -6.983 7.432 -19.947 1.00 81.94 205 TRP A N 1
ATOM 1645 C CA . TRP A 1 205 ? -7.900 7.037 -18.887 1.00 81.94 205 TRP A CA 1
ATOM 1646 C C . TRP A 1 205 ? -8.291 5.573 -19.080 1.00 81.94 205 TRP A C 1
ATOM 1648 O O . TRP A 1 205 ? -8.336 5.073 -20.205 1.00 81.94 205 TRP A O 1
ATOM 1658 N N . GLY A 1 206 ? -8.555 4.880 -17.980 1.00 84.25 206 GLY A N 1
ATOM 1659 C CA . GLY A 1 206 ? -9.054 3.512 -18.002 1.00 84.25 206 GLY A CA 1
ATOM 1660 C C . GLY A 1 206 ? -9.850 3.198 -16.748 1.00 84.25 206 GLY A C 1
ATOM 1661 O O . GLY A 1 206 ? -9.570 3.741 -15.678 1.00 84.25 206 GLY A O 1
ATOM 1662 N N . GLN A 1 207 ? -10.833 2.317 -16.899 1.00 86.81 207 GLN A N 1
ATOM 1663 C CA . GLN A 1 207 ? -11.604 1.755 -15.801 1.00 86.81 207 GLN A CA 1
ATOM 166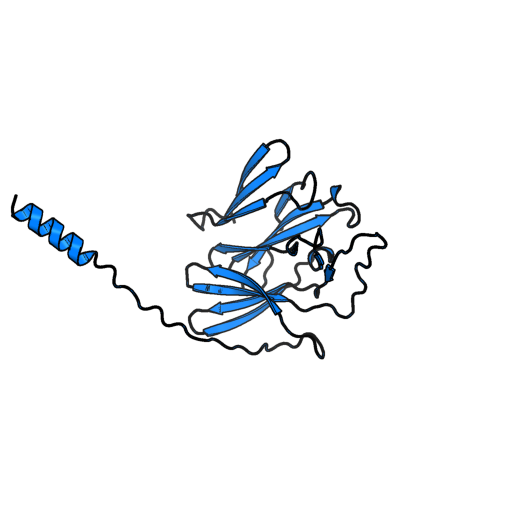4 C C . GLN A 1 207 ? -11.193 0.296 -15.605 1.00 86.81 207 GLN A C 1
ATOM 1666 O O . GLN A 1 207 ? -11.093 -0.455 -16.574 1.00 86.81 207 GLN A O 1
ATOM 1671 N N . TYR A 1 208 ? -10.964 -0.088 -14.356 1.00 85.88 208 TYR A N 1
ATOM 1672 C CA . TYR A 1 208 ? -10.547 -1.429 -13.968 1.00 85.88 208 TYR A CA 1
ATOM 1673 C C . TYR A 1 208 ? -11.633 -2.006 -13.079 1.00 85.88 208 TYR A C 1
ATOM 1675 O O . TYR A 1 208 ? -11.937 -1.419 -12.045 1.00 85.88 208 TYR A O 1
ATOM 1683 N N . ILE A 1 209 ? -12.232 -3.110 -13.516 1.00 83.19 209 ILE A N 1
ATOM 1684 C CA . ILE A 1 209 ? -13.278 -3.829 -12.785 1.00 83.19 209 ILE A CA 1
ATOM 1685 C C . ILE A 1 209 ? -12.592 -4.861 -11.887 1.00 83.19 209 ILE A C 1
ATOM 1687 O O . ILE A 1 209 ? -11.596 -5.459 -12.303 1.00 83.19 209 ILE A O 1
ATOM 1691 N N . MET A 1 210 ? -13.095 -4.999 -10.661 1.00 72.38 210 MET A N 1
ATOM 1692 C CA . MET A 1 210 ? -12.608 -5.956 -9.663 1.00 72.38 210 MET A CA 1
ATOM 1693 C C . MET A 1 210 ? -13.347 -7.284 -9.763 1.00 72.38 210 MET A C 1
ATOM 1695 O O . MET A 1 210 ? -14.558 -7.246 -10.075 1.00 72.38 210 MET A O 1
#

Sequence (210 aa):
MIVTLLWVTLLIISLEVRQTVSNISNFTYVEKVKYGENILPHVWNSIVYDDGTIVLRVVHEDLGSNKLKSNETISNTTICLQNSLSLRILYPNGTVIEQDVDLGIQSLNYCISKLDVNSDFYDPIKLYALNTNYVLITYYNATNELDNSTYSFWGMIVDWNGNKYRPINFGATIFSMRNKNIICRNINPDKGFLRLSTSSKAIKWGQYIM

Secondary structure (DSSP, 8-state):
-HHHHHHHHHHHHHT----------------SS--STT---EEEEEEE-TTS-EEEEEE-B-TT--TT--SSSS---EEEB-SSEEEEEE-TTS-EEEEEE-----GGGGEEEESSTTSPEE-S-EEEE-STTEEEEEEEEESSTT-GGGEEEEEEEEETT-PBPPPEEEEE--SSTT--EEEEE-SSGGG-EEEEEE-SS-EEEEEE--

Radius of gyration: 21.95 Å; Cα contacts (8 Å, |Δi|>4): 357; chains: 1; bounding box: 79×44×47 Å

Foldseek 3Di:
DVVVVVVVVVVVVVVPPPPDPDDDDDADDDDPDDPDPPWDWDFDDWDAAPQRKIKTFIWTFDPPDPPDPPPDDAPKPKTATPQWGWIWTAHPVRDIDTDIERPVADSVQRIWIAPHPPGDIDHQWDWDDQHPQKIKIKHWDAPDPVDLQRIWIKIWIAGPNRDIDDIDTPGTPHDDPPWDWDKDHDPPSQQTIKIWTDDPVDIDIDTDGD